Protein AF-0000000069201571 (afdb_homodimer)

Foldseek 3Di:
DPPPVPPPPQKDKDWDDLCLVVQCPQVQLCVVDNRPPQDSVNVVVCCVPAQFTKMFMARPVSSHTFWIKTWHWDDDPPGIAIEIDSGGGDPVNPPPCVSLVNVVVVVVVVLVVVCVVCDVPRPSPPDHDYYYQDDPVCVVVVVVSVDDDDDHDDDDDD/DPPPVPPPPQKDKDWDDLCLVVQCPQVQLCVVDNRPPQDSVNVVVCCVPAQFTKMFMARPVSSHTFWIKTWHWDDDPPGIAIEIDSGGGDPVNPPVCVSLVNVVVVVVVVLVVVCVVCDVPRPSPPDHDYYYQDDPVCVVVVVVSVDDDDDHDDDDDD

Structure (mmCIF, N/CA/C/O backbone):
data_AF-0000000069201571-model_v1
#
loop_
_entity.id
_entity.type
_entity.pdbx_description
1 polymer 'Glucosamine 6-phosphate N-acetyltransferase'
#
loop_
_atom_site.group_PDB
_atom_site.id
_atom_site.type_symbol
_atom_site.label_atom_id
_atom_site.label_alt_id
_atom_site.label_comp_id
_atom_site.label_asym_id
_atom_site.label_entity_id
_atom_site.label_seq_id
_atom_site.pdbx_PDB_ins_code
_atom_site.Cartn_x
_atom_site.Cartn_y
_atom_site.Cartn_z
_atom_site.occupancy
_atom_site.B_iso_or_equiv
_atom_site.auth_seq_id
_atom_site.auth_comp_id
_atom_site.auth_asym_id
_atom_site.auth_atom_id
_atom_site.pdbx_PDB_model_num
ATOM 1 N N . MET A 1 1 ? 15.43 -41.094 -35.938 1 38.47 1 MET A N 1
ATOM 2 C CA . MET A 1 1 ? 14.633 -39.906 -35.625 1 38.47 1 MET A CA 1
ATOM 3 C C . MET A 1 1 ? 14.336 -39.812 -34.156 1 38.47 1 MET A C 1
ATOM 5 O O . MET A 1 1 ? 13.641 -40.656 -33.594 1 38.47 1 MET A O 1
ATOM 9 N N . GLU A 1 2 ? 15.312 -39.531 -33.219 1 37.88 2 GLU A N 1
ATOM 10 C CA . GLU A 1 2 ? 15.281 -39.5 -31.75 1 37.88 2 GLU A CA 1
ATOM 11 C C . GLU A 1 2 ? 14.141 -38.625 -31.234 1 37.88 2 GLU A C 1
ATOM 13 O O . GLU A 1 2 ? 13.977 -37.469 -31.672 1 37.88 2 GLU A O 1
ATOM 18 N N . ASN A 1 3 ? 12.922 -39.156 -31 1 38.28 3 ASN A N 1
ATOM 19 C CA . ASN A 1 3 ? 11.758 -38.5 -30.422 1 38.28 3 ASN A CA 1
ATOM 20 C C . ASN A 1 3 ? 12.141 -37.625 -29.25 1 38.28 3 ASN A C 1
ATOM 22 O O . ASN A 1 3 ? 12.469 -38.125 -28.172 1 38.28 3 ASN A O 1
ATOM 26 N N . GLN A 1 4 ? 13.109 -36.688 -29.344 1 37.22 4 GLN A N 1
ATOM 27 C CA . GLN A 1 4 ? 13.375 -35.719 -28.281 1 37.22 4 GLN A CA 1
ATOM 28 C C . GLN A 1 4 ? 12.078 -35.344 -27.562 1 37.22 4 GLN A C 1
ATOM 30 O O . GLN A 1 4 ? 11.211 -34.688 -28.156 1 37.22 4 GLN A O 1
ATOM 35 N N . THR A 1 5 ? 11.383 -36.125 -26.844 1 43.41 5 THR A N 1
ATOM 36 C CA . THR A 1 5 ? 10.242 -35.875 -25.969 1 43.41 5 THR A CA 1
ATOM 37 C C . THR A 1 5 ? 10.383 -34.5 -25.297 1 43.41 5 THR A C 1
ATOM 39 O O . THR A 1 5 ? 11.312 -34.281 -24.516 1 43.41 5 THR A O 1
ATOM 42 N N . GLN A 1 6 ? 10.273 -33.438 -25.984 1 44.5 6 GLN A N 1
ATOM 43 C CA . GLN A 1 6 ? 10.227 -32.094 -25.422 1 44.5 6 GLN A CA 1
ATOM 44 C C . GLN A 1 6 ? 9.57 -32.094 -24.047 1 44.5 6 GLN A C 1
ATOM 46 O O . GLN A 1 6 ? 8.43 -32.531 -23.906 1 44.5 6 GLN A O 1
ATOM 51 N N . VAL A 1 7 ? 10.211 -32.531 -23.031 1 50.16 7 VAL A N 1
ATOM 52 C CA . VAL A 1 7 ? 9.727 -32.531 -21.656 1 50.16 7 VAL A CA 1
ATOM 53 C C . VAL A 1 7 ? 8.914 -31.266 -21.391 1 50.16 7 VAL A C 1
ATOM 55 O O . VAL A 1 7 ? 9.445 -30.156 -21.453 1 50.16 7 VAL A O 1
ATOM 58 N N . GLN A 1 8 ? 7.73 -31.188 -21.953 1 56.78 8 GLN A N 1
ATOM 59 C CA . GLN A 1 8 ? 6.828 -30.062 -21.75 1 56.78 8 GLN A CA 1
ATOM 60 C C . GLN A 1 8 ? 6.773 -29.656 -20.281 1 56.78 8 GLN A C 1
ATOM 62 O O . GLN A 1 8 ? 6.594 -30.516 -19.406 1 56.78 8 GLN A O 1
ATOM 67 N N . GLN A 1 9 ? 7.312 -28.547 -19.891 1 76.31 9 GLN A N 1
ATOM 68 C CA . GLN A 1 9 ? 7.293 -28.078 -18.5 1 76.31 9 GLN A CA 1
ATOM 69 C C . GLN A 1 9 ? 5.871 -28.047 -17.953 1 76.31 9 GLN A C 1
ATOM 71 O O . GLN A 1 9 ? 4.984 -27.422 -18.531 1 76.31 9 GLN A O 1
ATOM 76 N N . GLN A 1 10 ? 5.559 -29.047 -17.188 1 92.25 10 GLN A N 1
ATOM 77 C CA . GLN A 1 10 ? 4.25 -29.188 -16.562 1 92.25 10 GLN A CA 1
ATOM 78 C C . GLN A 1 10 ? 3.807 -27.875 -15.914 1 92.25 10 GLN A C 1
ATOM 80 O O . GLN A 1 10 ? 2.633 -27.516 -15.984 1 92.25 10 GLN A O 1
ATOM 85 N N . PHE A 1 11 ? 4.738 -27.188 -15.398 1 97 11 PHE A N 1
ATOM 86 C CA . PHE A 1 11 ? 4.418 -25.953 -14.703 1 97 11 PHE A CA 1
ATOM 87 C C . PHE A 1 11 ? 5.152 -24.766 -15.336 1 97 11 PHE A C 1
ATOM 89 O O . PHE A 1 11 ? 6.332 -24.875 -15.672 1 97 11 PHE A O 1
ATOM 96 N N . ILE A 1 12 ? 4.426 -23.688 -15.617 1 97 12 ILE A N 1
ATOM 97 C CA . ILE A 1 12 ? 5.031 -22.484 -16.172 1 97 12 ILE A CA 1
ATOM 98 C C . ILE A 1 12 ? 4.773 -21.297 -15.25 1 97 12 ILE A C 1
ATOM 100 O O . ILE A 1 12 ? 3.648 -21.094 -14.789 1 97 12 ILE A O 1
ATOM 104 N N . CYS A 1 13 ? 5.824 -20.531 -14.945 1 97.56 13 CYS A N 1
ATOM 105 C CA . CYS A 1 13 ? 5.746 -19.297 -14.188 1 97.56 13 CYS A CA 1
ATOM 106 C C . CYS A 1 13 ? 5.656 -18.094 -15.117 1 97.56 13 CYS A C 1
ATOM 108 O O . CYS A 1 13 ? 6.527 -17.891 -15.961 1 97.56 13 CYS A O 1
ATOM 110 N N . ARG A 1 14 ? 4.637 -17.328 -14.977 1 97.62 14 ARG A N 1
ATOM 111 C CA . ARG A 1 14 ? 4.418 -16.188 -15.875 1 97.62 14 ARG A CA 1
ATOM 112 C C . ARG A 1 14 ? 3.521 -15.141 -15.227 1 97.62 14 ARG A C 1
ATOM 114 O O . ARG A 1 14 ? 3.064 -15.32 -14.102 1 97.62 14 ARG A O 1
ATOM 121 N N . LYS A 1 15 ? 3.34 -14.023 -15.984 1 97.75 15 LYS A N 1
ATOM 122 C CA . LYS A 1 15 ? 2.395 -13.008 -15.531 1 97.75 15 LYS A CA 1
ATOM 123 C C . LYS A 1 15 ? 0.954 -13.453 -15.766 1 97.75 15 LYS A C 1
ATOM 125 O O . LYS A 1 15 ? 0.684 -14.25 -16.672 1 97.75 15 LYS A O 1
ATOM 130 N N . LEU A 1 16 ? 0.067 -12.961 -14.961 1 97.88 16 LEU A N 1
ATOM 131 C CA . LEU A 1 16 ? -1.362 -13.234 -15.062 1 97.88 16 LEU A CA 1
ATOM 132 C C . LEU A 1 16 ? -1.903 -12.781 -16.422 1 97.88 16 LEU A C 1
ATOM 134 O O . LEU A 1 16 ? -1.523 -11.719 -16.922 1 97.88 16 LEU A O 1
ATOM 138 N N . GLU A 1 17 ? -2.758 -13.57 -17.016 1 97.62 17 GLU A N 1
ATOM 139 C CA . GLU A 1 17 ? -3.512 -13.219 -18.219 1 97.62 17 GLU A CA 1
ATOM 140 C C . GLU A 1 17 ? -5.016 -13.266 -17.953 1 97.62 17 GLU A C 1
ATOM 142 O O . GLU A 1 17 ? -5.473 -13.945 -17.031 1 97.62 17 GLU A O 1
ATOM 147 N N . LEU A 1 18 ? -5.746 -12.586 -18.797 1 97.06 18 LEU A N 1
ATOM 148 C CA . LEU A 1 18 ? -7.191 -12.516 -18.609 1 97.06 18 LEU A CA 1
ATOM 149 C C . LEU A 1 18 ? -7.812 -13.906 -18.656 1 97.06 18 LEU A C 1
ATOM 151 O O . LEU A 1 18 ? -8.758 -14.203 -17.938 1 97.06 18 LEU A O 1
ATOM 155 N N . GLU A 1 19 ? -7.273 -14.719 -19.453 1 97.31 19 GLU A N 1
ATOM 156 C CA . GLU A 1 19 ? -7.809 -16.062 -19.641 1 97.31 19 GLU A CA 1
ATOM 157 C C . GLU A 1 19 ? -7.668 -16.891 -18.375 1 97.31 19 GLU A C 1
ATOM 159 O O . GLU A 1 19 ? -8.305 -17.938 -18.234 1 97.31 19 GLU A O 1
ATOM 164 N N . ASP A 1 20 ? -6.859 -16.438 -17.453 1 97.69 20 ASP A N 1
ATOM 165 C CA . ASP A 1 20 ? -6.645 -17.203 -16.234 1 97.69 20 ASP A CA 1
ATOM 166 C C . ASP A 1 20 ? -7.891 -17.172 -15.344 1 97.69 20 ASP A C 1
ATOM 168 O O . ASP A 1 20 ? -8.016 -17.969 -14.414 1 97.69 20 ASP A O 1
ATOM 172 N N . TYR A 1 21 ? -8.773 -16.266 -15.672 1 96.19 21 TYR A N 1
ATOM 173 C CA . TYR A 1 21 ? -10.078 -16.25 -15.023 1 96.19 21 TYR A CA 1
ATOM 174 C C . TYR A 1 21 ? -10.766 -17.594 -15.148 1 96.19 21 TYR A C 1
ATOM 176 O O . TYR A 1 21 ? -11.422 -18.062 -14.203 1 96.19 21 TYR A O 1
ATOM 184 N N . GLN A 1 22 ? -10.539 -18.203 -16.266 1 97 22 GLN A N 1
ATOM 185 C CA . GLN A 1 22 ? -11.18 -19.484 -16.547 1 97 22 GLN A CA 1
ATOM 186 C C . GLN A 1 22 ? -10.289 -20.656 -16.109 1 97 22 GLN A C 1
ATOM 188 O O . GLN A 1 22 ? -10.695 -21.812 -16.188 1 97 22 GLN A O 1
ATOM 193 N N . LYS A 1 23 ? -9.102 -20.359 -15.672 1 97.88 23 LYS A N 1
ATOM 194 C CA . LYS A 1 23 ? -8.172 -21.406 -15.258 1 97.88 23 LYS A CA 1
ATOM 195 C C . LYS A 1 23 ? -8.078 -21.484 -13.734 1 97.88 23 LYS A C 1
ATOM 197 O O . LYS A 1 23 ? -7.02 -21.812 -13.188 1 97.88 23 LYS A O 1
ATOM 202 N N . GLY A 1 24 ? -9.102 -21 -13.039 1 96.06 24 GLY A N 1
ATOM 203 C CA . GLY A 1 24 ? -9.195 -21.203 -11.602 1 96.06 24 GLY A CA 1
ATOM 204 C C . GLY A 1 24 ? -8.391 -20.188 -10.812 1 96.06 24 GLY A C 1
ATOM 205 O O . GLY A 1 24 ? -8.023 -20.438 -9.656 1 96.06 24 GLY A O 1
ATOM 206 N N . PHE A 1 25 ? -8.148 -19.062 -11.445 1 96.31 25 PHE A N 1
ATOM 207 C CA . PHE A 1 25 ? -7.387 -18.031 -10.742 1 96.31 25 PHE A CA 1
ATOM 208 C C . PHE A 1 25 ? -8.094 -17.625 -9.453 1 96.31 25 PHE A C 1
ATOM 210 O O . PHE A 1 25 ? -7.48 -17.594 -8.383 1 96.31 25 PHE A O 1
ATOM 217 N N . LEU A 1 26 ? -9.344 -17.344 -9.516 1 94.06 26 LEU A N 1
ATOM 218 C CA . LEU A 1 26 ? -10.109 -16.922 -8.352 1 94.06 26 LEU A CA 1
ATOM 219 C C . LEU A 1 26 ? -10.234 -18.062 -7.344 1 94.06 26 LEU A C 1
ATOM 221 O O . LEU A 1 26 ? -10.258 -17.828 -6.133 1 94.06 26 LEU A O 1
ATOM 225 N N . LEU A 1 27 ? -10.305 -19.219 -7.836 1 94.31 27 LEU A N 1
ATOM 226 C CA . LEU A 1 27 ? -10.312 -20.375 -6.945 1 94.31 27 LEU A CA 1
ATOM 227 C C . LEU A 1 27 ? -9.008 -20.469 -6.156 1 94.31 27 LEU A C 1
ATOM 229 O O . LEU A 1 27 ? -9.031 -20.672 -4.941 1 94.31 27 LEU A O 1
ATOM 233 N N . CYS A 1 28 ? -7.91 -20.328 -6.801 1 96.31 28 CYS A N 1
ATOM 234 C CA . CYS A 1 28 ? -6.621 -20.344 -6.117 1 96.31 28 CYS A CA 1
ATOM 235 C C . CYS A 1 28 ? -6.574 -19.266 -5.035 1 96.31 28 CYS A C 1
ATOM 237 O O . CYS A 1 28 ? -6.188 -19.547 -3.896 1 96.31 28 CYS A O 1
ATOM 239 N N . LEU A 1 29 ? -7.016 -18.062 -5.371 1 94.06 29 LEU A N 1
ATOM 240 C CA . LEU A 1 29 ? -7.012 -16.938 -4.438 1 94.06 29 LEU A CA 1
ATOM 241 C C . LEU A 1 29 ? -7.898 -17.234 -3.23 1 94.06 29 LEU A C 1
ATOM 243 O O . LEU A 1 29 ? -7.609 -16.781 -2.119 1 94.06 29 LEU A O 1
ATOM 247 N N . SER A 1 30 ? -8.922 -18 -3.426 1 92.94 30 SER A N 1
ATOM 248 C CA . SER A 1 30 ? -9.906 -18.266 -2.377 1 92.94 30 SER A CA 1
ATOM 249 C C . SER A 1 30 ? -9.281 -19.062 -1.232 1 92.94 30 SER A C 1
ATOM 251 O O . SER A 1 30 ? -9.836 -19.094 -0.129 1 92.94 30 SER A O 1
ATOM 253 N N . TYR A 1 31 ? -8.156 -19.672 -1.48 1 92.62 31 TYR A N 1
ATOM 254 C CA . TYR A 1 31 ? -7.488 -20.422 -0.422 1 92.62 31 TYR A CA 1
ATOM 255 C C . TYR A 1 31 ? -6.691 -19.5 0.49 1 92.62 31 TYR A C 1
ATOM 257 O O . TYR A 1 31 ? -6.188 -19.922 1.53 1 92.62 31 TYR A O 1
ATOM 265 N N . LEU A 1 32 ? -6.516 -18.234 0.093 1 87.56 32 LEU A N 1
ATOM 266 C CA . LEU A 1 32 ? -5.883 -17.219 0.932 1 87.56 32 LEU A CA 1
ATOM 267 C C . LEU A 1 32 ? -6.914 -16.531 1.82 1 87.56 32 LEU A C 1
ATOM 269 O O . LEU A 1 32 ? -6.695 -16.375 3.023 1 87.56 32 LEU A O 1
ATOM 273 N N . THR A 1 33 ? -7.91 -15.945 1.224 1 80.81 33 THR A N 1
ATOM 274 C CA . THR A 1 33 ? -8.977 -15.203 1.885 1 80.81 33 THR A CA 1
ATOM 275 C C . THR A 1 33 ? -10.297 -15.367 1.13 1 80.81 33 THR A C 1
ATOM 277 O O . THR A 1 33 ? -10.305 -15.82 -0.017 1 80.81 33 THR A O 1
ATOM 280 N N . LYS A 1 34 ? -11.344 -15.062 1.843 1 78.12 34 LYS A N 1
ATOM 281 C CA . LYS A 1 34 ? -12.633 -15.125 1.17 1 78.12 34 LYS A CA 1
ATOM 282 C C . LYS A 1 34 ? -12.656 -14.242 -0.074 1 78.12 34 LYS A C 1
ATOM 284 O O . LYS A 1 34 ? -12.406 -13.039 0.009 1 78.12 34 LYS A O 1
ATOM 289 N N . THR A 1 35 ? -12.75 -14.945 -1.146 1 72.81 35 THR A N 1
ATOM 290 C CA . THR A 1 35 ? -12.789 -14.219 -2.41 1 72.81 35 THR A CA 1
ATOM 291 C C . THR A 1 35 ? -14.227 -13.922 -2.82 1 72.81 35 THR A C 1
ATOM 293 O O . THR A 1 35 ? -15.062 -14.828 -2.869 1 72.81 35 THR A O 1
ATOM 296 N N . PRO A 1 36 ? -14.555 -12.664 -2.902 1 68 36 PRO A N 1
ATOM 297 C CA . PRO A 1 36 ? -15.914 -12.352 -3.352 1 68 36 PRO A CA 1
ATOM 298 C C . PRO A 1 36 ? -16.203 -12.883 -4.75 1 68 36 PRO A C 1
ATOM 300 O O . PRO A 1 36 ? -15.289 -13.242 -5.488 1 68 36 PRO A O 1
ATOM 303 N N . ASP A 1 37 ? -17.438 -13.125 -4.988 1 79.94 37 ASP A N 1
ATOM 304 C CA . ASP A 1 37 ? -17.844 -13.359 -6.375 1 79.94 37 ASP A CA 1
ATOM 305 C C . ASP A 1 37 ? -17.438 -12.188 -7.266 1 79.94 37 ASP A C 1
ATOM 307 O O . ASP A 1 37 ? -17.906 -11.062 -7.07 1 79.94 37 ASP A O 1
ATOM 311 N N . LEU A 1 38 ? -16.406 -12.398 -8.008 1 86.5 38 LEU A N 1
ATOM 312 C CA . LEU A 1 38 ? -15.875 -11.359 -8.891 1 86.5 38 LEU A CA 1
ATOM 313 C C . LEU A 1 38 ? -16.266 -11.625 -10.336 1 86.5 38 LEU A C 1
ATOM 315 O O . LEU A 1 38 ? -15.633 -12.453 -11.008 1 86.5 38 LEU A O 1
ATOM 319 N N . PRO A 1 39 ? -17.344 -10.922 -10.797 1 91.94 39 PRO A N 1
ATOM 320 C CA . PRO A 1 39 ? -17.688 -11.094 -12.211 1 91.94 39 PRO A CA 1
ATOM 321 C C . PRO A 1 39 ? -16.516 -10.758 -13.141 1 91.94 39 PRO A C 1
ATOM 323 O O . PRO A 1 39 ? -15.633 -9.984 -12.773 1 91.94 39 PRO A O 1
ATOM 326 N N . PHE A 1 40 ? -16.578 -11.359 -14.328 1 94 40 PHE A N 1
ATOM 327 C CA . PHE A 1 40 ? -15.469 -11.242 -15.273 1 94 40 PHE A CA 1
ATOM 328 C C . PHE A 1 40 ? -15.18 -9.781 -15.594 1 94 40 PHE A C 1
ATOM 330 O O . PHE A 1 40 ? -14.023 -9.383 -15.703 1 94 40 PHE A O 1
ATOM 337 N N . GLU A 1 41 ? -16.172 -8.969 -15.742 1 94.31 41 GLU A N 1
ATOM 338 C CA . GLU A 1 41 ? -15.977 -7.566 -16.094 1 94.31 41 GLU A CA 1
ATOM 339 C C . GLU A 1 41 ? -15.211 -6.824 -15.008 1 94.31 41 GLU A C 1
ATOM 341 O O . GLU A 1 41 ? -14.344 -5.996 -15.305 1 94.31 41 GLU A O 1
ATOM 346 N N . LYS A 1 42 ? -15.555 -7.148 -13.859 1 88.88 42 LYS A N 1
ATOM 347 C CA . LYS A 1 42 ? -14.844 -6.535 -12.742 1 88.88 42 LYS A CA 1
ATOM 348 C C . LYS A 1 42 ? -13.414 -7.047 -12.656 1 88.88 42 LYS A C 1
ATOM 350 O O . LYS A 1 42 ? -12.484 -6.285 -12.367 1 88.88 42 LYS A O 1
ATOM 355 N N . PHE A 1 43 ? -13.289 -8.344 -12.914 1 91.31 43 PHE A N 1
ATOM 356 C CA . PHE A 1 43 ? -11.953 -8.93 -12.977 1 91.31 43 PHE A CA 1
ATOM 357 C C . PHE A 1 43 ? -11.102 -8.227 -14.031 1 91.31 43 PHE A C 1
ATOM 359 O O . PHE A 1 43 ? -9.953 -7.871 -13.766 1 91.31 43 PHE A O 1
ATOM 366 N N . LYS A 1 44 ? -11.648 -8.055 -15.117 1 94.5 44 LYS A N 1
ATOM 367 C CA . LYS A 1 44 ? -10.969 -7.391 -16.234 1 94.5 44 LYS A CA 1
ATOM 368 C C . LYS A 1 44 ? -10.562 -5.969 -15.859 1 94.5 44 LYS A C 1
ATOM 370 O O . LYS A 1 44 ? -9.461 -5.523 -16.188 1 94.5 44 LYS A O 1
ATOM 375 N N . GLU A 1 45 ? -11.414 -5.281 -15.227 1 91.62 45 GLU A N 1
ATOM 376 C CA . GLU A 1 45 ? -11.125 -3.926 -14.773 1 91.62 45 GLU A CA 1
ATOM 377 C C . GLU A 1 45 ? -9.938 -3.91 -13.812 1 91.62 45 GLU A C 1
ATOM 379 O O . GLU A 1 45 ? -9.031 -3.084 -13.953 1 91.62 45 GLU A O 1
ATOM 384 N N . ILE A 1 46 ? -10.055 -4.824 -12.914 1 89 46 ILE A N 1
ATOM 385 C CA . ILE A 1 46 ? -8.984 -4.914 -11.93 1 89 46 ILE A CA 1
ATOM 386 C C . ILE A 1 46 ? -7.672 -5.27 -12.633 1 89 46 ILE A C 1
ATOM 388 O O . ILE A 1 46 ? -6.637 -4.656 -12.375 1 89 46 ILE A O 1
ATOM 392 N N . TYR A 1 47 ? -7.738 -6.211 -13.492 1 91.88 47 TYR A N 1
ATOM 393 C CA . TYR A 1 47 ? -6.59 -6.648 -14.273 1 91.88 47 TYR A CA 1
ATOM 394 C C . TYR A 1 47 ? -5.961 -5.477 -15.016 1 91.88 47 TYR A C 1
ATOM 396 O O . TYR A 1 47 ? -4.742 -5.289 -14.977 1 91.88 47 TYR A O 1
ATOM 404 N N . ASN A 1 48 ? -6.754 -4.641 -15.594 1 93.38 48 ASN A N 1
ATOM 405 C CA . ASN A 1 48 ? -6.281 -3.555 -16.438 1 93.38 48 ASN A CA 1
ATOM 406 C C . ASN A 1 48 ? -5.723 -2.398 -15.617 1 93.38 48 ASN A C 1
ATOM 408 O O . ASN A 1 48 ? -4.906 -1.617 -16.109 1 93.38 48 ASN A O 1
ATOM 412 N N . ASN A 1 49 ? -6.145 -2.338 -14.406 1 88.12 49 ASN A N 1
ATOM 413 C CA . ASN A 1 49 ? -5.777 -1.172 -13.609 1 88.12 49 ASN A CA 1
ATOM 414 C C . ASN A 1 49 ? -4.898 -1.557 -12.422 1 88.12 49 ASN A C 1
ATOM 416 O O . ASN A 1 49 ? -4.699 -0.756 -11.508 1 88.12 49 ASN A O 1
ATOM 420 N N . TYR A 1 50 ? -4.414 -2.721 -12.398 1 89.94 50 TYR A N 1
ATOM 421 C CA . TYR A 1 50 ? -3.615 -3.172 -11.266 1 89.94 50 TYR A CA 1
ATOM 422 C C . TYR A 1 50 ? -2.328 -2.365 -11.148 1 89.94 50 TYR A C 1
ATOM 424 O O . TYR A 1 50 ? -1.601 -2.199 -12.133 1 89.94 50 TYR A O 1
ATOM 432 N N . PRO A 1 51 ? -2.035 -1.817 -9.93 1 88 51 PRO A N 1
ATOM 433 C CA . PRO A 1 51 ? -0.81 -1.038 -9.742 1 88 51 PRO A CA 1
ATOM 434 C C . PRO A 1 51 ? 0.435 -1.916 -9.617 1 88 51 PRO A C 1
ATOM 436 O O . PRO A 1 51 ? 1.019 -2.021 -8.539 1 88 51 PRO A O 1
ATOM 439 N N . GLY A 1 52 ? 0.879 -2.539 -10.688 1 92.06 52 GLY A N 1
ATOM 440 C CA . GLY A 1 52 ? 2.002 -3.463 -10.711 1 92.06 52 GLY A CA 1
ATOM 441 C C . GLY A 1 52 ? 1.766 -4.672 -11.594 1 92.06 52 GLY A C 1
ATOM 442 O O . GLY A 1 52 ? 1.357 -4.531 -12.75 1 92.06 52 GLY A O 1
ATOM 443 N N . CYS A 1 53 ? 2.086 -5.887 -10.961 1 94.06 53 CYS A N 1
ATOM 444 C CA . CYS A 1 53 ? 1.971 -7.098 -11.766 1 94.06 53 CYS A CA 1
ATOM 445 C C . CYS A 1 53 ? 1.558 -8.289 -10.906 1 94.06 53 CYS A C 1
ATOM 447 O O . CYS A 1 53 ? 2.045 -8.453 -9.789 1 94.06 53 CYS A O 1
ATOM 449 N N . VAL A 1 54 ? 0.708 -9.086 -11.516 1 96.44 54 VAL A N 1
ATOM 450 C CA . VAL A 1 54 ? 0.322 -10.344 -10.883 1 96.44 54 VAL A CA 1
ATOM 451 C C . VAL A 1 54 ? 1.001 -11.516 -11.594 1 96.44 54 VAL A C 1
ATOM 453 O O . VAL A 1 54 ? 1.029 -11.57 -12.828 1 96.44 54 VAL A O 1
ATOM 456 N N . TYR A 1 55 ? 1.585 -12.359 -10.812 1 97.94 55 TYR A N 1
ATOM 457 C CA . TYR A 1 55 ? 2.297 -13.523 -11.336 1 97.94 55 TYR A CA 1
ATOM 458 C C . TYR A 1 55 ? 1.592 -14.812 -10.938 1 97.94 55 TYR A C 1
ATOM 460 O O . TYR A 1 55 ? 1.022 -14.914 -9.852 1 97.94 55 TYR A O 1
ATOM 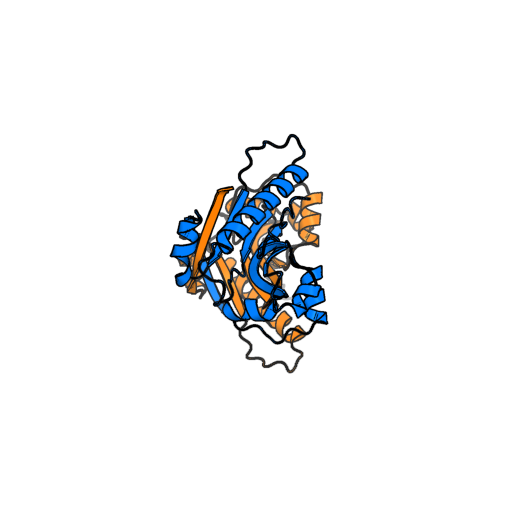468 N N . VAL A 1 56 ? 1.723 -15.797 -11.844 1 98.5 56 VAL A N 1
ATOM 469 C CA . VAL A 1 56 ? 1.062 -17.062 -11.57 1 98.5 56 VAL A CA 1
ATOM 470 C C . VAL A 1 56 ? 1.971 -18.219 -11.992 1 98.5 56 VAL A C 1
ATOM 472 O O . VAL A 1 56 ? 2.887 -18.031 -12.797 1 98.5 56 VAL A O 1
ATOM 475 N N . VAL A 1 57 ? 1.764 -19.359 -11.367 1 98.56 57 VAL A N 1
ATOM 476 C CA . VAL A 1 57 ? 2.225 -20.641 -11.875 1 98.56 57 VAL A CA 1
ATOM 477 C C . VAL A 1 57 ? 1.045 -21.422 -12.461 1 98.56 57 VAL A C 1
ATOM 479 O O . VAL A 1 57 ? 0.045 -21.641 -11.773 1 98.56 57 VAL A O 1
ATOM 482 N N . GLU A 1 58 ? 1.21 -21.781 -13.68 1 98.5 58 GLU A N 1
ATOM 483 C CA . GLU A 1 58 ? 0.157 -22.562 -14.336 1 98.5 58 GLU A CA 1
ATOM 484 C C . GLU A 1 58 ? 0.551 -24.031 -14.469 1 98.5 58 GLU A C 1
ATOM 486 O O . GLU A 1 58 ? 1.67 -24.344 -14.883 1 98.5 58 GLU A O 1
ATOM 491 N N . ASP A 1 59 ? -0.315 -24.875 -14.031 1 98.19 59 ASP A N 1
ATOM 492 C CA . ASP A 1 59 ? -0.261 -26.25 -14.5 1 98.19 59 ASP A CA 1
ATOM 493 C C . ASP A 1 59 ? -0.822 -26.375 -15.914 1 98.19 59 ASP A C 1
ATOM 495 O O . ASP A 1 59 ? -2.039 -26.391 -16.109 1 98.19 59 ASP A O 1
ATOM 499 N N . VAL A 1 60 ? 0.021 -26.5 -16.859 1 96.81 60 VAL A N 1
ATOM 500 C CA . VAL A 1 60 ? -0.338 -26.422 -18.281 1 96.81 60 VAL A CA 1
ATOM 501 C C . VAL A 1 60 ? -1.249 -27.594 -18.656 1 96.81 60 VAL A C 1
ATOM 503 O O . VAL A 1 60 ? -2.211 -27.422 -19.406 1 96.81 60 VAL A O 1
ATOM 506 N N . GLN A 1 61 ? -0.976 -28.672 -18.172 1 95.62 61 GLN A N 1
ATOM 507 C CA . GLN A 1 61 ? -1.759 -29.859 -18.5 1 95.62 61 GLN A CA 1
ATOM 508 C C . GLN A 1 61 ? -3.168 -29.766 -17.922 1 95.62 61 GLN A C 1
ATOM 510 O O . GLN A 1 61 ? -4.148 -30.031 -18.625 1 95.62 61 GLN A O 1
ATOM 515 N N . ALA A 1 62 ? -3.293 -29.359 -16.75 1 96.62 62 ALA A N 1
ATOM 516 C CA . ALA A 1 62 ? -4.586 -29.266 -16.078 1 96.62 62 ALA A CA 1
ATOM 517 C C . ALA A 1 62 ? -5.305 -27.969 -16.438 1 96.62 62 ALA A C 1
ATOM 519 O O . ALA A 1 62 ? -6.496 -27.828 -16.172 1 96.62 62 ALA A O 1
ATOM 520 N N . LYS A 1 63 ? -4.602 -27.094 -17.078 1 97 63 LYS A N 1
ATOM 521 C CA . LYS A 1 63 ? -5.121 -25.75 -17.391 1 97 63 LYS A CA 1
ATOM 522 C C . LYS A 1 63 ? -5.668 -25.078 -16.125 1 97 63 LYS A C 1
ATOM 524 O O . LYS A 1 63 ? -6.793 -24.578 -16.125 1 97 63 LYS A O 1
ATOM 529 N N . LEU A 1 64 ? -4.828 -25.094 -15.094 1 97.75 64 LEU A N 1
ATOM 530 C CA . LEU A 1 64 ? -5.195 -24.547 -13.789 1 97.75 64 LEU A CA 1
ATOM 531 C C . LEU A 1 64 ? -4.078 -23.672 -13.227 1 97.75 64 LEU A C 1
ATOM 533 O O . LEU A 1 64 ? -2.895 -24 -13.391 1 97.75 64 LEU A O 1
ATOM 537 N N . ILE A 1 65 ? -4.488 -22.656 -12.531 1 98.44 65 ILE A N 1
ATOM 538 C CA . ILE A 1 65 ? -3.52 -21.828 -11.805 1 98.44 65 ILE A CA 1
ATOM 539 C C . ILE A 1 65 ? -3.178 -22.5 -10.477 1 98.44 65 ILE A C 1
ATOM 541 O O . ILE A 1 65 ? -4.059 -22.703 -9.633 1 98.44 65 ILE A O 1
ATOM 545 N N . ALA A 1 66 ? -1.938 -22.766 -10.305 1 98.38 66 ALA A N 1
ATOM 546 C CA . ALA A 1 66 ? -1.474 -23.516 -9.148 1 98.38 66 ALA A CA 1
ATOM 547 C C . ALA A 1 66 ? -1.038 -22.594 -8.023 1 98.38 66 ALA A C 1
ATOM 549 O O . ALA A 1 66 ? -1.11 -22.953 -6.844 1 98.38 66 ALA A O 1
ATOM 550 N N . SER A 1 67 ? -0.547 -21.438 -8.297 1 98.31 67 SER A N 1
ATOM 551 C CA . SER A 1 67 ? -0.015 -20.5 -7.332 1 98.31 67 SER A CA 1
ATOM 552 C C . SER A 1 67 ? -0.022 -19.078 -7.887 1 98.31 67 SER A C 1
ATOM 554 O O . SER A 1 67 ? 0.013 -18.875 -9.102 1 98.31 67 SER A O 1
ATOM 556 N N . THR A 1 68 ? -0.133 -18.125 -6.992 1 97.19 68 THR A N 1
ATOM 557 C CA . THR A 1 68 ? -0.101 -16.75 -7.441 1 97.19 68 THR A CA 1
ATOM 558 C C . THR A 1 68 ? 0.551 -15.852 -6.395 1 97.19 68 THR A C 1
ATOM 560 O O . THR A 1 68 ? 0.561 -16.188 -5.207 1 97.19 68 THR A O 1
ATOM 563 N N . ILE A 1 69 ? 1.134 -14.797 -6.836 1 95.69 69 ILE A N 1
ATOM 564 C CA . ILE A 1 69 ? 1.713 -13.711 -6.055 1 95.69 69 ILE A CA 1
ATOM 565 C C . ILE A 1 69 ? 1.55 -12.391 -6.805 1 95.69 69 ILE A C 1
ATOM 567 O O . ILE A 1 69 ? 1.546 -12.367 -8.039 1 95.69 69 ILE A O 1
ATOM 571 N N . SER A 1 70 ? 1.373 -11.344 -6.082 1 94.81 70 SER A N 1
ATOM 572 C CA . SER A 1 70 ? 1.234 -10.039 -6.727 1 94.81 70 SER A CA 1
ATOM 573 C C . SER A 1 70 ? 2.322 -9.078 -6.266 1 94.81 70 SER A C 1
ATOM 575 O O . SER A 1 70 ? 2.674 -9.047 -5.082 1 94.81 70 SER A O 1
ATOM 577 N N . LEU A 1 71 ? 2.877 -8.359 -7.188 1 94.31 71 LEU A N 1
ATOM 578 C CA . LEU A 1 71 ? 3.754 -7.215 -6.941 1 94.31 71 LEU A CA 1
ATOM 579 C C . LEU A 1 71 ? 2.992 -5.902 -7.09 1 94.31 71 LEU A C 1
ATOM 581 O O . LEU A 1 71 ? 2.41 -5.637 -8.148 1 94.31 71 LEU A O 1
ATOM 585 N N . VAL A 1 72 ? 2.98 -5.137 -6.062 1 91.5 72 VAL A N 1
ATOM 586 C CA . VAL A 1 72 ? 2.377 -3.811 -6.117 1 91.5 72 VAL A CA 1
ATOM 587 C C . VAL A 1 72 ? 3.469 -2.748 -6.191 1 91.5 72 VAL A C 1
ATOM 589 O O . VAL A 1 72 ? 4.449 -2.805 -5.445 1 91.5 72 VAL A O 1
ATOM 592 N N . ILE A 1 73 ? 3.332 -1.866 -7.082 1 88.88 73 ILE A N 1
ATOM 593 C CA . ILE A 1 73 ? 4.246 -0.74 -7.242 1 88.88 73 ILE A CA 1
ATOM 594 C C . ILE A 1 73 ? 3.504 0.568 -6.977 1 88.88 73 ILE A C 1
ATOM 596 O O . ILE A 1 73 ? 2.553 0.904 -7.688 1 88.88 73 ILE A O 1
ATOM 600 N N . GLU A 1 74 ? 3.947 1.235 -5.988 1 81.44 74 GLU A N 1
ATOM 601 C CA . GLU A 1 74 ? 3.27 2.469 -5.598 1 81.44 74 GLU A CA 1
ATOM 602 C C . GLU A 1 74 ? 4.262 3.623 -5.461 1 81.44 74 GLU A C 1
ATOM 604 O O . GLU A 1 74 ? 5.277 3.496 -4.777 1 81.44 74 GLU A O 1
ATOM 609 N N . GLN A 1 75 ? 3.963 4.656 -6.102 1 77.19 75 GLN A N 1
ATOM 610 C CA . GLN A 1 75 ? 4.75 5.875 -5.953 1 77.19 75 GLN A CA 1
ATOM 611 C C . GLN A 1 75 ? 4.156 6.789 -4.883 1 77.19 75 GLN A C 1
ATOM 613 O O . GLN A 1 75 ? 2.971 7.125 -4.941 1 77.19 75 GLN A O 1
ATOM 618 N N . ASN A 1 76 ? 4.875 7.066 -3.887 1 75.56 76 ASN A N 1
ATOM 619 C CA . ASN A 1 76 ? 4.461 8.094 -2.936 1 75.56 76 ASN A CA 1
ATOM 620 C C . ASN A 1 76 ? 5.324 9.344 -3.049 1 75.56 76 ASN A C 1
ATOM 622 O O . ASN A 1 76 ? 6.082 9.5 -4.012 1 75.56 76 ASN A O 1
ATOM 626 N N . ILE A 1 77 ? 5.141 10.297 -2.189 1 74.25 77 ILE A N 1
ATOM 627 C CA . ILE A 1 77 ? 5.828 11.578 -2.262 1 74.25 77 ILE A CA 1
ATOM 628 C C . ILE A 1 77 ? 7.336 11.367 -2.141 1 74.25 77 ILE A C 1
ATOM 630 O O . ILE A 1 77 ? 8.125 12.102 -2.742 1 74.25 77 ILE A O 1
ATOM 634 N N . PHE A 1 78 ? 7.754 10.289 -1.493 1 75.81 78 PHE A N 1
ATOM 635 C CA . PHE A 1 78 ? 9.164 10.141 -1.158 1 75.81 78 PHE A CA 1
ATOM 636 C C . PHE A 1 78 ? 9.836 9.117 -2.07 1 75.81 78 PHE A C 1
ATOM 638 O O . PHE A 1 78 ? 11.016 9.258 -2.408 1 75.81 78 PHE A O 1
ATOM 645 N N . GLU A 1 79 ? 9.039 8.094 -2.357 1 74.69 79 GLU A N 1
ATOM 646 C CA . GLU A 1 79 ? 9.688 6.969 -3.023 1 74.69 79 GLU A CA 1
ATOM 647 C C . GLU A 1 79 ? 8.664 6.07 -3.713 1 74.69 79 GLU A C 1
ATOM 649 O O . GLU A 1 79 ? 7.457 6.223 -3.504 1 74.69 79 GLU A O 1
ATOM 654 N N . THR A 1 80 ? 9.289 5.281 -4.613 1 81.25 80 THR A N 1
ATOM 655 C CA . THR A 1 80 ? 8.5 4.176 -5.145 1 81.25 80 THR A CA 1
ATOM 656 C C . THR A 1 80 ? 8.594 2.957 -4.23 1 81.25 80 THR A C 1
ATOM 658 O O . THR A 1 80 ? 9.688 2.518 -3.883 1 81.25 80 THR A O 1
ATOM 661 N N . LYS A 1 81 ? 7.469 2.504 -3.848 1 84 81 LYS A N 1
ATOM 662 C CA . LYS A 1 81 ? 7.414 1.314 -3.002 1 84 81 LYS A CA 1
ATOM 663 C C . LYS A 1 81 ? 7.059 0.076 -3.816 1 84 81 LYS A C 1
ATOM 665 O O . LYS A 1 81 ? 6.223 0.142 -4.723 1 84 81 LYS A O 1
ATOM 670 N N . TYR A 1 82 ? 7.781 -0.996 -3.455 1 90.56 82 TYR A N 1
ATOM 671 C CA . TYR A 1 82 ? 7.508 -2.309 -4.027 1 90.56 82 TYR A CA 1
ATOM 672 C C . TYR A 1 82 ? 7.09 -3.299 -2.947 1 90.56 82 TYR A C 1
ATOM 674 O O . TYR A 1 82 ? 7.863 -3.594 -2.035 1 90.56 82 TYR A O 1
ATOM 682 N N . TYR A 1 83 ? 5.926 -3.789 -3.035 1 90.69 83 TYR A N 1
ATOM 683 C CA . TYR A 1 83 ? 5.566 -4.75 -1.999 1 90.69 83 TYR A CA 1
ATOM 684 C C . TYR A 1 83 ? 4.77 -5.91 -2.584 1 90.69 83 TYR A C 1
ATOM 686 O O . TYR A 1 83 ? 4.18 -5.789 -3.66 1 90.69 83 TYR A O 1
ATOM 694 N N . ILE A 1 84 ? 4.816 -7 -1.858 1 92.06 84 ILE A N 1
ATOM 695 C CA . ILE A 1 84 ? 4.242 -8.273 -2.281 1 92.06 84 ILE A CA 1
ATOM 696 C C . ILE A 1 84 ? 2.928 -8.516 -1.542 1 92.06 84 ILE A C 1
ATOM 698 O O . ILE A 1 84 ? 2.834 -8.281 -0.335 1 92.06 84 ILE A O 1
ATOM 702 N N . GLU A 1 85 ? 1.925 -9.008 -2.297 1 89.5 85 GLU A N 1
ATOM 703 C CA . GLU A 1 85 ? 0.664 -9.398 -1.676 1 89.5 85 GLU A CA 1
ATOM 704 C C . GLU A 1 85 ? 0.058 -10.609 -2.379 1 89.5 85 GLU A C 1
ATOM 706 O O . GLU A 1 85 ? 0.577 -11.07 -3.4 1 89.5 85 GLU A O 1
ATOM 711 N N . ASN A 1 86 ? -0.959 -11.203 -1.781 1 90.19 86 ASN A N 1
ATOM 712 C CA . ASN A 1 86 ? -1.755 -12.273 -2.367 1 90.19 86 ASN A CA 1
ATOM 713 C C . ASN A 1 86 ? -0.893 -13.484 -2.711 1 90.19 86 ASN A C 1
ATOM 715 O O . ASN A 1 86 ? -0.962 -14.008 -3.826 1 90.19 86 ASN A O 1
ATOM 719 N N . VAL A 1 87 ? -0.109 -13.828 -1.692 1 92.5 87 VAL A N 1
ATOM 720 C CA . VAL A 1 87 ? 0.738 -15 -1.84 1 92.5 87 VAL A CA 1
ATOM 721 C C . VAL A 1 87 ? -0.045 -16.25 -1.447 1 92.5 87 VAL A C 1
ATOM 723 O O . VAL A 1 87 ? -0.395 -16.438 -0.279 1 92.5 87 VAL A O 1
ATOM 726 N N . VAL A 1 88 ? -0.314 -17.078 -2.449 1 93.56 88 VAL A N 1
ATOM 727 C CA . VAL A 1 88 ? -1.083 -18.266 -2.129 1 93.56 88 VAL A CA 1
ATOM 728 C C . VAL A 1 88 ? -0.776 -19.375 -3.146 1 93.56 88 VAL A C 1
ATOM 730 O O . VAL A 1 88 ? -0.546 -19.078 -4.324 1 93.56 88 VAL A O 1
ATOM 733 N N . THR A 1 89 ? -0.675 -20.562 -2.66 1 96.44 89 THR A N 1
ATOM 734 C CA . THR A 1 89 ? -0.583 -21.766 -3.477 1 96.44 89 THR A CA 1
ATOM 735 C C . THR A 1 89 ? -1.771 -22.688 -3.217 1 96.44 89 THR A C 1
ATOM 737 O O . THR A 1 89 ? -2.141 -22.922 -2.064 1 96.44 89 THR A O 1
ATOM 740 N N . HIS A 1 90 ? -2.367 -23.094 -4.348 1 97.44 90 HIS A N 1
ATOM 741 C CA . HIS A 1 90 ? -3.42 -24.109 -4.238 1 97.44 90 HIS A CA 1
ATOM 742 C C . HIS A 1 90 ? -2.967 -25.281 -3.385 1 97.44 90 HIS A C 1
ATOM 744 O O . HIS A 1 90 ? -1.839 -25.766 -3.525 1 97.44 90 HIS A O 1
ATOM 750 N N . PRO A 1 91 ? -3.879 -25.781 -2.551 1 97.19 91 PRO A N 1
ATOM 751 C CA . PRO A 1 91 ? -3.488 -26.844 -1.616 1 97.19 91 PRO A CA 1
ATOM 752 C C . PRO A 1 91 ? -2.895 -28.062 -2.32 1 97.19 91 PRO A C 1
ATOM 754 O O . PRO A 1 91 ? -1.922 -28.641 -1.834 1 97.19 91 PRO A O 1
ATOM 757 N N . ASP A 1 92 ? -3.389 -28.406 -3.441 1 97.06 92 ASP A N 1
ATOM 758 C CA . ASP A 1 92 ? -2.955 -29.594 -4.168 1 97.06 92 ASP A CA 1
ATOM 759 C C . ASP A 1 92 ? -1.559 -29.406 -4.754 1 97.06 92 ASP A C 1
ATOM 761 O O . ASP A 1 92 ? -0.943 -30.359 -5.23 1 97.06 92 ASP A O 1
ATOM 765 N N . TYR A 1 93 ? -1.055 -28.219 -4.73 1 97.06 93 TYR A N 1
ATOM 766 C CA . TYR A 1 93 ? 0.213 -27.938 -5.395 1 97.06 93 TYR A CA 1
ATOM 767 C C . TYR A 1 93 ? 1.248 -27.422 -4.395 1 97.06 93 TYR A C 1
ATOM 769 O O . TYR A 1 93 ? 2.303 -26.922 -4.789 1 97.06 93 TYR A O 1
ATOM 777 N N . ARG A 1 94 ? 0.946 -27.453 -3.119 1 95.06 94 ARG A N 1
ATOM 778 C CA . ARG A 1 94 ? 1.854 -26.938 -2.098 1 95.06 94 ARG A CA 1
ATOM 779 C C . ARG A 1 94 ? 3.084 -27.828 -1.962 1 95.06 94 ARG A C 1
ATOM 781 O O . ARG A 1 94 ? 3.068 -29 -2.379 1 95.06 94 ARG A O 1
ATOM 788 N N . GLY A 1 95 ? 4.188 -27.203 -1.488 1 92.81 95 GLY A N 1
ATOM 789 C CA . GLY A 1 95 ? 5.414 -27.938 -1.247 1 92.81 95 GLY A CA 1
ATOM 790 C C . GLY A 1 95 ? 6.254 -28.125 -2.496 1 92.81 95 GLY A C 1
ATOM 791 O O . GLY A 1 95 ? 7.172 -28.953 -2.518 1 92.81 95 GLY A O 1
ATOM 792 N N . LYS A 1 96 ? 6.004 -27.438 -3.555 1 94.5 96 LYS A N 1
ATOM 793 C CA . LYS A 1 96 ? 6.715 -27.609 -4.816 1 94.5 96 LYS A CA 1
ATOM 794 C C . LYS A 1 96 ? 7.676 -26.453 -5.078 1 94.5 96 LYS A C 1
ATOM 796 O O . LYS A 1 96 ? 8.344 -26.422 -6.117 1 94.5 96 LYS A O 1
ATOM 801 N N . GLY A 1 97 ? 7.66 -25.484 -4.18 1 93.75 97 GLY A N 1
ATOM 802 C CA . GLY A 1 97 ? 8.602 -24.375 -4.305 1 93.75 97 GLY A CA 1
ATOM 803 C C . GLY A 1 97 ? 8.102 -23.266 -5.199 1 93.75 97 GLY A C 1
ATOM 804 O O . GLY A 1 97 ? 8.883 -22.438 -5.668 1 93.75 97 GLY A O 1
ATOM 805 N N . PHE A 1 98 ? 6.828 -23.203 -5.461 1 96.31 98 PHE A N 1
ATOM 806 C CA . PHE A 1 98 ? 6.27 -22.25 -6.41 1 96.31 98 PHE A CA 1
ATOM 807 C C . PHE A 1 98 ? 6.438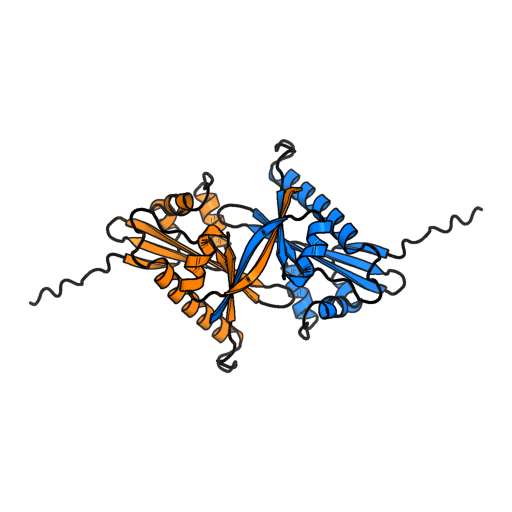 -20.812 -5.906 1 96.31 98 PHE A C 1
ATOM 809 O O . PHE A 1 98 ? 6.734 -19.906 -6.684 1 96.31 98 PHE A O 1
ATOM 816 N N . VAL A 1 99 ? 6.316 -20.609 -4.652 1 93.94 99 VAL A N 1
ATOM 817 C CA . VAL A 1 99 ? 6.43 -19.266 -4.102 1 93.94 99 VAL A CA 1
ATOM 818 C C . VAL A 1 99 ? 7.852 -18.75 -4.293 1 93.94 99 VAL A C 1
ATOM 820 O O . VAL A 1 99 ? 8.055 -17.594 -4.676 1 93.94 99 VAL A O 1
ATOM 823 N N . ARG A 1 100 ? 8.789 -19.578 -4.051 1 92.81 100 ARG A N 1
ATOM 824 C CA . ARG A 1 100 ? 10.18 -19.203 -4.266 1 92.81 100 ARG A CA 1
ATOM 825 C C . ARG A 1 100 ? 10.43 -18.844 -5.727 1 92.81 100 ARG A C 1
ATOM 827 O O . ARG A 1 100 ? 11.102 -17.859 -6.02 1 92.81 100 ARG A O 1
ATOM 834 N N . GLU A 1 101 ? 9.945 -19.625 -6.602 1 95 101 GLU A N 1
ATOM 835 C CA . GLU A 1 101 ? 10.102 -19.375 -8.031 1 95 101 GLU A CA 1
ATOM 836 C C . GLU A 1 101 ? 9.461 -18.047 -8.438 1 95 101 GLU A C 1
ATOM 838 O O . GLU A 1 101 ? 10.055 -17.266 -9.188 1 95 101 GLU A O 1
ATOM 843 N N . LEU A 1 102 ? 8.281 -17.828 -7.988 1 96.44 102 LEU A N 1
ATOM 844 C CA . LEU A 1 102 ? 7.57 -16.594 -8.281 1 96.44 102 LEU A CA 1
ATOM 845 C C . LEU A 1 102 ? 8.336 -15.391 -7.746 1 96.44 102 LEU A C 1
ATOM 847 O O . LEU A 1 102 ? 8.438 -14.359 -8.422 1 96.44 102 LEU A O 1
ATOM 851 N N . MET A 1 103 ? 8.867 -15.531 -6.57 1 93.06 103 MET A N 1
ATOM 852 C CA . MET A 1 103 ? 9.633 -14.445 -5.957 1 93.06 103 MET A CA 1
ATOM 853 C C . MET A 1 103 ? 10.883 -14.133 -6.781 1 93.06 103 MET A C 1
ATOM 855 O O . MET A 1 103 ? 11.242 -12.961 -6.938 1 93.06 103 MET A O 1
ATOM 859 N N . GLU A 1 104 ? 11.523 -15.133 -7.262 1 93.19 104 GLU A N 1
ATOM 860 C CA . GLU A 1 104 ? 12.688 -14.922 -8.109 1 93.19 104 GLU A CA 1
ATOM 861 C C . GLU A 1 104 ? 12.312 -14.172 -9.391 1 93.19 104 GLU A C 1
ATOM 863 O O . GLU A 1 104 ? 13.062 -13.305 -9.852 1 93.19 104 GLU A O 1
ATOM 868 N N . LYS A 1 105 ? 11.234 -14.547 -9.938 1 95.12 105 LYS A N 1
ATOM 869 C CA . LYS A 1 105 ? 10.75 -13.836 -11.117 1 95.12 105 LYS A CA 1
ATOM 870 C C . LYS A 1 105 ? 10.492 -12.367 -10.812 1 95.12 105 LYS A C 1
ATOM 872 O O . LYS A 1 105 ? 10.852 -11.484 -11.594 1 95.12 105 LYS A O 1
ATOM 877 N N . ILE A 1 106 ? 9.836 -12.055 -9.711 1 94.75 106 ILE A N 1
ATOM 878 C CA . ILE A 1 106 ? 9.539 -10.695 -9.297 1 94.75 106 ILE A CA 1
ATOM 879 C C . ILE A 1 106 ? 10.836 -9.906 -9.109 1 94.75 106 ILE A C 1
ATOM 881 O O . ILE A 1 106 ? 10.953 -8.773 -9.578 1 94.75 106 ILE A O 1
ATOM 885 N N . LYS A 1 107 ? 11.766 -10.531 -8.445 1 90.81 107 LYS A N 1
ATOM 886 C CA . LYS A 1 107 ? 13.055 -9.883 -8.227 1 90.81 107 LYS A CA 1
ATOM 887 C C . LYS A 1 107 ? 13.688 -9.469 -9.555 1 90.81 107 LYS A C 1
ATOM 889 O O . LYS A 1 107 ? 14.172 -8.344 -9.688 1 90.81 107 LYS A O 1
ATOM 894 N N . SER A 1 108 ? 13.648 -10.359 -10.445 1 91.94 108 SER A N 1
ATOM 895 C CA . SER A 1 108 ? 14.211 -10.086 -11.766 1 91.94 108 SER A CA 1
ATOM 896 C C . SER A 1 108 ? 13.477 -8.945 -12.453 1 91.94 108 SER A C 1
ATOM 898 O O . SER A 1 108 ? 14.102 -8.039 -13.008 1 91.94 108 SER A O 1
ATOM 900 N N . ASP A 1 109 ? 12.195 -8.984 -12.422 1 92.44 109 ASP A N 1
ATOM 901 C CA . ASP A 1 109 ? 11.383 -7.957 -13.078 1 92.44 109 ASP A CA 1
ATOM 902 C C . ASP A 1 109 ? 11.625 -6.586 -12.445 1 92.44 109 ASP A C 1
ATOM 904 O O . ASP A 1 109 ? 11.695 -5.578 -13.148 1 92.44 109 ASP A O 1
ATOM 908 N N . VAL A 1 110 ? 11.609 -6.555 -11.141 1 90.12 110 VAL A N 1
ATOM 909 C CA . VAL A 1 110 ? 11.789 -5.301 -10.414 1 90.12 110 VAL A CA 1
ATOM 910 C C . VAL A 1 110 ? 13.156 -4.699 -10.75 1 90.12 110 VAL A C 1
ATOM 912 O O . VAL A 1 110 ? 13.273 -3.49 -10.953 1 90.12 110 VAL A O 1
ATOM 915 N N . LYS A 1 111 ? 14.172 -5.496 -10.789 1 87.25 111 LYS A N 1
ATOM 916 C CA . LYS A 1 111 ? 15.508 -5.023 -11.148 1 87.25 111 LYS A CA 1
ATOM 917 C C . LYS A 1 111 ? 15.516 -4.418 -12.555 1 87.25 111 LYS A C 1
ATOM 919 O O . LYS A 1 111 ? 16.141 -3.375 -12.781 1 87.25 111 LYS A O 1
ATOM 924 N N . ASP A 1 112 ? 14.859 -5.066 -13.406 1 87.31 112 ASP A N 1
ATOM 925 C CA . ASP A 1 112 ? 14.789 -4.594 -14.781 1 87.31 112 ASP A CA 1
ATOM 926 C C . ASP A 1 112 ? 14.047 -3.258 -14.867 1 87.31 112 ASP A C 1
ATOM 928 O O . ASP A 1 112 ? 14.43 -2.377 -15.641 1 87.31 112 ASP A O 1
ATOM 932 N N . LEU A 1 113 ? 13.008 -3.129 -14.117 1 83.25 113 LEU A N 1
ATOM 933 C CA . LEU A 1 113 ? 12.211 -1.906 -14.102 1 83.25 113 LEU A CA 1
ATOM 934 C C . LEU A 1 113 ? 13.031 -0.729 -13.594 1 83.25 113 LEU A C 1
ATOM 936 O O . LEU A 1 113 ? 12.984 0.363 -14.164 1 83.25 113 LEU A O 1
ATOM 940 N N . VAL A 1 114 ? 13.727 -0.904 -12.547 1 80.19 114 VAL A N 1
ATOM 941 C CA . VAL A 1 114 ? 14.492 0.166 -11.914 1 80.19 114 VAL A CA 1
ATOM 942 C C . VAL A 1 114 ? 15.664 0.565 -12.812 1 80.19 114 VAL A C 1
ATOM 944 O O . VAL A 1 114 ? 16 1.747 -12.914 1 80.19 114 VAL A O 1
ATOM 947 N N . LYS A 1 115 ? 16.297 -0.361 -13.43 1 77.19 115 LYS A N 1
ATOM 948 C CA . LYS A 1 115 ? 17.375 -0.076 -14.375 1 77.19 115 LYS A CA 1
ATOM 949 C C . LYS A 1 115 ? 16.875 0.821 -15.508 1 77.19 115 LYS A C 1
ATOM 951 O O . LYS A 1 115 ? 17.594 1.736 -15.93 1 77.19 115 LYS A O 1
ATOM 956 N N . LYS A 1 116 ? 15.781 0.568 -15.945 1 76.38 116 LYS A N 1
ATOM 957 C CA . LYS A 1 116 ? 15.219 1.342 -17.047 1 76.38 116 LYS A CA 1
ATOM 958 C C . LYS A 1 116 ? 14.922 2.775 -16.625 1 76.38 116 LYS A C 1
ATOM 960 O O . LYS A 1 116 ? 15.086 3.713 -17.406 1 76.38 116 LYS A O 1
ATOM 965 N N . GLU A 1 117 ? 14.383 2.953 -15.438 1 70.56 117 GLU A N 1
ATOM 966 C CA . GLU A 1 117 ? 14.008 4.27 -14.93 1 70.56 117 GLU A CA 1
ATOM 967 C C . GLU A 1 117 ? 15.242 5.125 -14.656 1 70.56 117 GLU A C 1
ATOM 969 O O . GLU A 1 117 ? 15.227 6.336 -14.891 1 70.56 117 GLU A O 1
ATOM 974 N N . ASN A 1 118 ? 16.188 4.617 -13.953 1 65 118 ASN A N 1
ATOM 975 C CA . ASN A 1 118 ? 17.391 5.371 -13.594 1 65 118 ASN A CA 1
ATOM 976 C C . ASN A 1 118 ? 18.344 5.512 -14.781 1 65 118 ASN A C 1
ATOM 978 O O . ASN A 1 118 ? 19.375 6.172 -14.672 1 65 118 ASN A O 1
ATOM 982 N N . GLY A 1 119 ? 17.875 5.203 -15.836 1 59.44 119 GLY A N 1
ATOM 983 C CA . GLY A 1 119 ? 18.812 5.176 -16.953 1 59.44 119 GLY A CA 1
ATOM 984 C C . GLY A 1 119 ? 19.891 4.121 -16.812 1 59.44 119 GLY A C 1
ATOM 985 O O . GLY A 1 119 ? 20.094 3.586 -15.719 1 59.44 119 GLY A O 1
ATOM 986 N N . GLU A 1 120 ? 20.391 3.51 -18.031 1 52.06 120 GLU A N 1
ATOM 987 C CA . GLU A 1 120 ? 21.438 2.506 -18.109 1 52.06 120 GLU A CA 1
ATOM 988 C C . GLU A 1 120 ? 22.562 2.807 -17.109 1 52.06 120 GLU A C 1
ATOM 990 O O . GLU A 1 120 ? 23.297 1.905 -16.703 1 52.06 120 GLU A O 1
ATOM 995 N N . ASN A 1 121 ? 22.812 3.994 -16.953 1 45.56 121 ASN A N 1
ATOM 996 C CA . ASN A 1 121 ? 23.953 4.398 -16.141 1 45.56 121 ASN A CA 1
ATOM 997 C C . ASN A 1 121 ? 23.594 4.461 -14.656 1 45.56 121 ASN A C 1
ATOM 999 O O . ASN A 1 121 ? 24.359 4.957 -13.844 1 45.56 121 ASN A O 1
ATOM 1003 N N . GLY A 1 122 ? 22.422 4.355 -14.367 1 48.75 122 GLY A N 1
ATOM 1004 C CA . GLY A 1 122 ? 22.062 4.441 -12.953 1 48.75 122 GLY A CA 1
ATOM 1005 C C . GLY A 1 122 ? 22.766 3.398 -12.102 1 48.75 122 GLY A C 1
ATOM 1006 O O . GLY A 1 122 ? 23.234 2.383 -12.617 1 48.75 122 GLY A O 1
ATOM 1007 N N . ASN A 1 123 ? 23.453 3.703 -11.055 1 47.81 123 ASN A N 1
ATOM 1008 C CA . ASN A 1 123 ? 24.266 2.836 -10.211 1 47.81 123 ASN A CA 1
ATOM 1009 C C . ASN A 1 123 ? 23.578 1.497 -9.953 1 47.81 123 ASN A C 1
ATOM 1011 O O . ASN A 1 123 ? 22.484 1.452 -9.398 1 47.81 123 ASN A O 1
ATOM 1015 N N . GLU A 1 124 ? 23.859 0.496 -10.75 1 50.69 124 GLU A N 1
ATOM 1016 C CA . GLU A 1 124 ? 23.562 -0.927 -10.617 1 50.69 124 GLU A CA 1
ATOM 1017 C C . GLU A 1 124 ? 23.312 -1.302 -9.156 1 50.69 124 GLU A C 1
ATOM 1019 O O . GLU A 1 124 ? 22.75 -2.363 -8.867 1 50.69 124 GLU A O 1
ATOM 1024 N N . ASN A 1 125 ? 23.875 -0.536 -8.25 1 52 125 ASN A N 1
ATOM 1025 C CA . ASN A 1 125 ? 23.891 -0.93 -6.848 1 52 125 ASN A CA 1
ATOM 1026 C C . ASN A 1 125 ? 22.641 -0.455 -6.109 1 52 125 ASN A C 1
ATOM 1028 O O . ASN A 1 125 ? 22.609 -0.447 -4.879 1 52 125 ASN A O 1
ATOM 1032 N N . ASN A 1 126 ? 21.719 0.125 -6.871 1 61.66 126 ASN A N 1
ATOM 1033 C CA . ASN A 1 126 ? 20.625 0.658 -6.078 1 61.66 126 ASN A CA 1
ATOM 1034 C C . ASN A 1 126 ? 19.688 -0.451 -5.594 1 61.66 126 ASN A C 1
ATOM 1036 O O . ASN A 1 126 ? 19.031 -1.11 -6.398 1 61.66 126 ASN A O 1
ATOM 1040 N N . GLN A 1 127 ? 19.938 -0.953 -4.395 1 76.75 127 GLN A N 1
ATOM 1041 C CA . GLN A 1 127 ? 19.125 -1.96 -3.717 1 76.75 127 GLN A CA 1
ATOM 1042 C C . GLN A 1 127 ? 17.672 -1.514 -3.605 1 76.75 127 GLN A C 1
ATOM 1044 O O . GLN A 1 127 ? 17.406 -0.338 -3.354 1 76.75 127 GLN A O 1
ATOM 1049 N N . ILE A 1 128 ? 16.859 -2.334 -4.199 1 85.62 128 ILE A N 1
ATOM 1050 C CA . ILE A 1 128 ? 15.414 -2.143 -4.117 1 85.62 128 ILE A CA 1
ATOM 1051 C C . ILE A 1 128 ? 14.859 -2.916 -2.922 1 85.62 128 ILE A C 1
ATOM 1053 O O . ILE A 1 128 ? 15.172 -4.094 -2.734 1 85.62 128 ILE A O 1
ATOM 1057 N N . SER A 1 129 ? 14.125 -2.189 -2.152 1 89.5 129 SER A N 1
ATOM 1058 C CA . SER A 1 129 ? 13.492 -2.842 -1.008 1 89.5 129 SER A CA 1
ATOM 1059 C C . SER A 1 129 ? 12.148 -3.441 -1.389 1 89.5 129 SER A C 1
ATOM 1061 O O . SER A 1 129 ? 11.258 -2.732 -1.873 1 89.5 129 SER A O 1
ATOM 1063 N N . LEU A 1 130 ? 12.078 -4.707 -1.287 1 92.44 130 LEU A N 1
ATOM 1064 C CA . LEU A 1 130 ? 10.789 -5.383 -1.395 1 92.44 130 LEU A CA 1
ATOM 1065 C C . LEU A 1 130 ? 10.156 -5.562 -0.021 1 92.44 130 LEU A C 1
ATOM 1067 O O . LEU A 1 130 ? 10.805 -6.039 0.912 1 92.44 130 LEU A O 1
ATOM 1071 N N . GLU A 1 131 ? 8.891 -5.207 0.06 1 91.5 131 GLU A N 1
ATOM 1072 C CA . GLU A 1 131 ? 8.234 -5.258 1.362 1 91.5 131 GLU A CA 1
ATOM 1073 C C . GLU A 1 131 ? 7.051 -6.223 1.347 1 91.5 131 GLU A C 1
ATOM 1075 O O . GLU A 1 131 ? 6.473 -6.488 0.29 1 91.5 131 GLU A O 1
ATOM 1080 N N . LEU A 1 132 ? 6.773 -6.738 2.549 1 89.31 132 LEU A N 1
ATOM 1081 C CA . LEU A 1 132 ? 5.621 -7.602 2.793 1 89.31 132 LEU A CA 1
ATOM 1082 C C . LEU A 1 132 ? 4.816 -7.105 3.986 1 89.31 132 LEU A C 1
ATOM 1084 O O . LEU A 1 132 ? 5.387 -6.664 4.988 1 89.31 132 LEU A O 1
ATOM 1088 N N . TYR A 1 133 ? 3.525 -7.211 3.787 1 83.25 133 TYR A N 1
ATOM 1089 C CA . TYR A 1 133 ? 2.6 -6.945 4.883 1 83.25 133 TYR A CA 1
ATOM 1090 C C . TYR A 1 133 ? 1.86 -8.211 5.293 1 83.25 133 TYR A C 1
ATOM 1092 O O . TYR A 1 133 ? 0.896 -8.617 4.641 1 83.25 133 TYR A O 1
ATOM 1100 N N . CYS A 1 134 ? 2.307 -8.781 6.324 1 77.56 134 CYS A N 1
ATOM 1101 C CA . CYS A 1 134 ? 1.924 -10.164 6.582 1 77.56 134 CYS A CA 1
ATOM 1102 C C . CYS A 1 134 ? 1.39 -10.328 8 1 77.56 134 CYS A C 1
ATOM 1104 O O . CYS A 1 134 ? 1.616 -9.477 8.859 1 77.56 134 CYS A O 1
ATOM 1106 N N . LYS A 1 135 ? 0.672 -11.461 8.102 1 78.56 135 LYS A N 1
ATOM 1107 C CA . LYS A 1 135 ? 0.243 -11.906 9.422 1 78.56 135 LYS A CA 1
ATOM 1108 C C . LYS A 1 135 ? 1.346 -12.688 10.125 1 78.56 135 LYS A C 1
ATOM 1110 O O . LYS A 1 135 ? 2.244 -13.227 9.477 1 78.56 135 LYS A O 1
ATOM 1115 N N . GLN A 1 136 ? 1.211 -12.695 11.406 1 78.44 136 GLN A N 1
ATOM 1116 C CA . GLN A 1 136 ? 2.229 -13.352 12.219 1 78.44 136 GLN A CA 1
ATOM 1117 C C . GLN A 1 136 ? 2.369 -14.828 11.852 1 78.44 136 GLN A C 1
ATOM 1119 O O . GLN A 1 136 ? 3.469 -15.375 11.891 1 78.44 136 GLN A O 1
ATOM 1124 N N . GLU A 1 137 ? 1.308 -15.422 11.391 1 79.44 137 GLU A N 1
ATOM 1125 C CA . GLU A 1 137 ? 1.288 -16.844 11.094 1 79.44 137 GLU A CA 1
ATOM 1126 C C . GLU A 1 137 ? 2.188 -17.172 9.906 1 79.44 137 GLU A C 1
ATOM 1128 O O . GLU A 1 137 ? 2.648 -18.312 9.758 1 79.44 137 GLU A O 1
ATOM 1133 N N . THR A 1 138 ? 2.482 -16.25 9.031 1 79.44 138 THR A N 1
ATOM 1134 C CA . THR A 1 138 ? 3.256 -16.516 7.824 1 79.44 138 THR A CA 1
ATOM 1135 C C . THR A 1 138 ? 4.695 -16.047 7.992 1 79.44 138 THR A C 1
ATOM 1137 O O . THR A 1 138 ? 5.484 -16.094 7.047 1 79.44 138 THR A O 1
ATOM 1140 N N . LYS A 1 139 ? 5.062 -15.594 9.109 1 83.19 139 LYS A N 1
ATOM 1141 C CA . LYS A 1 139 ? 6.379 -15.023 9.383 1 83.19 139 LYS A CA 1
ATOM 1142 C C . LYS A 1 139 ? 7.488 -16 9.008 1 83.19 139 LYS A C 1
ATOM 1144 O O . LYS A 1 139 ? 8.477 -15.617 8.375 1 83.19 139 LYS A O 1
ATOM 1149 N N . GLY A 1 140 ? 7.367 -17.281 9.398 1 82.88 140 GLY A N 1
ATOM 1150 C CA . GLY A 1 140 ? 8.383 -18.281 9.125 1 82.88 140 GLY A CA 1
ATOM 1151 C C . GLY A 1 140 ? 8.664 -18.453 7.645 1 82.88 140 GLY A C 1
ATOM 1152 O O . GLY A 1 140 ? 9.82 -18.578 7.242 1 82.88 140 GLY A O 1
ATOM 1153 N N . LEU A 1 141 ? 7.68 -18.484 6.832 1 81.81 141 LEU A N 1
ATOM 1154 C CA . LEU A 1 141 ? 7.824 -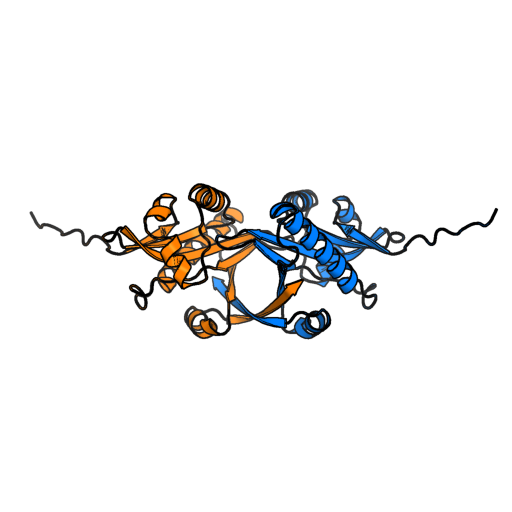18.625 5.387 1 81.81 141 LEU A CA 1
ATOM 1155 C C . LEU A 1 141 ? 8.664 -17.484 4.816 1 81.81 141 LEU A C 1
ATOM 1157 O O . LEU A 1 141 ? 9.586 -17.719 4.039 1 81.81 141 LEU A O 1
ATOM 1161 N N . TYR A 1 142 ? 8.43 -16.281 5.234 1 87.06 142 TYR A N 1
ATOM 1162 C CA . TYR A 1 142 ? 9.078 -15.125 4.641 1 87.06 142 TYR A CA 1
ATOM 1163 C C . TYR A 1 142 ? 10.5 -14.961 5.168 1 87.06 142 TYR A C 1
ATOM 1165 O O . TYR A 1 142 ? 11.383 -14.469 4.461 1 87.06 142 TYR A O 1
ATOM 1173 N N . GLU A 1 143 ? 10.664 -15.406 6.375 1 88.38 143 GLU A N 1
ATOM 1174 C CA . GLU A 1 143 ? 12.039 -15.461 6.875 1 88.38 143 GLU A CA 1
ATOM 1175 C C . GLU A 1 143 ? 12.898 -16.391 6.027 1 88.38 143 GLU A C 1
ATOM 1177 O O . GLU A 1 143 ? 14.047 -16.078 5.707 1 88.38 143 GLU A O 1
ATOM 1182 N N . LYS A 1 144 ? 12.352 -17.516 5.695 1 87.5 144 LYS A N 1
ATOM 1183 C CA . LYS A 1 144 ? 13.055 -18.469 4.855 1 87.5 144 LYS A CA 1
ATOM 1184 C C . LYS A 1 144 ? 13.336 -17.891 3.471 1 87.5 144 LYS A C 1
ATOM 1186 O O . LYS A 1 144 ? 14.32 -18.266 2.828 1 87.5 144 LYS A O 1
ATOM 1191 N N . LEU A 1 145 ? 12.5 -17.016 3.074 1 87.44 145 LEU A N 1
ATOM 1192 C CA . LEU A 1 145 ? 12.672 -16.391 1.771 1 87.44 145 LEU A CA 1
ATOM 1193 C C . LEU A 1 145 ? 13.625 -15.203 1.86 1 87.44 145 LEU A C 1
ATOM 1195 O O . LEU A 1 145 ? 13.867 -14.516 0.864 1 87.44 145 LEU A O 1
ATOM 1199 N N . GLY A 1 146 ? 14.133 -14.875 3.041 1 90 146 GLY A N 1
ATOM 1200 C CA . GLY A 1 146 ? 15.164 -13.867 3.205 1 90 146 GLY A CA 1
ATOM 1201 C C . GLY A 1 146 ? 14.609 -12.523 3.656 1 90 146 GLY A C 1
ATOM 1202 O O . GLY A 1 146 ? 15.32 -11.516 3.633 1 90 146 GLY A O 1
ATOM 1203 N N . PHE A 1 147 ? 13.352 -12.5 4.043 1 92.38 147 PHE A N 1
ATOM 1204 C CA . PHE A 1 147 ? 12.781 -11.266 4.562 1 92.38 147 PHE A CA 1
ATOM 1205 C C . PHE A 1 147 ? 13.086 -11.102 6.043 1 92.38 147 PHE A C 1
ATOM 1207 O O . PHE A 1 147 ? 13.227 -12.094 6.766 1 92.38 147 PHE A O 1
ATOM 1214 N N . GLN A 1 148 ? 13.211 -9.836 6.398 1 91.44 148 GLN A N 1
ATOM 1215 C CA . GLN A 1 148 ? 13.43 -9.5 7.801 1 91.44 148 GLN A CA 1
ATOM 1216 C C . GLN A 1 148 ? 12.352 -8.547 8.312 1 91.44 148 GLN A C 1
ATOM 1218 O O . GLN A 1 148 ? 11.992 -7.586 7.633 1 91.44 148 GLN A O 1
ATOM 1223 N N . GLU A 1 149 ? 11.875 -8.852 9.508 1 88.75 149 GLU A N 1
ATOM 1224 C CA . GLU A 1 149 ? 10.867 -7.984 10.109 1 88.75 149 GLU A CA 1
ATOM 1225 C C . GLU A 1 149 ? 11.43 -6.602 10.414 1 88.75 149 GLU A C 1
ATOM 1227 O O . GLU A 1 149 ? 12.531 -6.48 10.961 1 88.75 149 GLU A O 1
ATOM 1232 N N . ASP A 1 150 ? 10.734 -5.59 10.023 1 85.69 150 ASP A N 1
ATOM 1233 C CA . ASP A 1 150 ? 11.25 -4.246 10.266 1 85.69 150 ASP A CA 1
ATOM 1234 C C . ASP A 1 150 ? 10.125 -3.283 10.633 1 85.69 150 ASP A C 1
ATOM 1236 O O . ASP A 1 150 ? 10.289 -2.064 10.562 1 85.69 150 ASP A O 1
ATOM 1240 N N . GLY A 1 151 ? 8.977 -3.77 11 1 87.06 151 GLY A N 1
ATOM 1241 C CA . GLY A 1 151 ? 7.871 -2.914 11.406 1 87.06 151 GLY A CA 1
ATOM 1242 C C . GLY A 1 151 ? 6.613 -3.688 11.742 1 87.06 151 GLY A C 1
ATOM 1243 O O . GLY A 1 151 ? 6.641 -4.914 11.844 1 87.06 151 GLY A O 1
ATOM 1244 N N . PHE A 1 152 ? 5.543 -2.92 12.008 1 88.12 152 PHE A N 1
ATOM 1245 C CA . PHE A 1 152 ? 4.285 -3.566 12.367 1 88.12 152 PHE A CA 1
ATOM 1246 C C . PHE A 1 152 ? 3.119 -2.953 11.602 1 88.12 152 PHE A C 1
ATOM 1248 O O . PHE A 1 152 ? 3.238 -1.854 11.062 1 88.12 152 PHE A O 1
ATOM 1255 N N . ILE A 1 153 ? 2.094 -3.754 11.547 1 89.12 153 ILE A N 1
ATOM 1256 C CA . ILE A 1 153 ? 0.836 -3.305 10.953 1 89.12 153 ILE A CA 1
ATOM 1257 C C . ILE A 1 153 ? -0.206 -3.104 12.047 1 89.12 153 ILE A C 1
ATOM 1259 O O . ILE A 1 153 ? -0.322 -3.926 12.961 1 89.12 153 ILE A O 1
ATOM 1263 N N . ALA A 1 154 ? -0.834 -1.931 12.016 1 90.56 154 ALA A N 1
ATOM 1264 C CA . ALA A 1 154 ? -1.921 -1.648 12.945 1 90.56 154 ALA A CA 1
ATOM 1265 C C . ALA A 1 154 ? -3.184 -1.218 12.203 1 90.56 154 ALA A C 1
ATOM 1267 O O . ALA A 1 154 ? -3.105 -0.64 11.117 1 90.56 154 ALA A O 1
ATOM 1268 N N . SER A 1 155 ? -4.305 -1.614 12.789 1 91.31 155 SER A N 1
ATOM 1269 C CA . SER A 1 155 ? -5.57 -1.265 12.148 1 91.31 155 SER A CA 1
ATOM 1270 C C . SER A 1 155 ? -6.594 -0.789 13.164 1 91.31 155 SER A C 1
ATOM 1272 O O . SER A 1 155 ? -6.441 -1.027 14.367 1 91.31 155 SER A O 1
ATOM 1274 N N . LYS A 1 156 ? -7.52 -0.019 12.727 1 90.5 156 LYS A N 1
ATOM 1275 C CA . LYS A 1 156 ? -8.664 0.46 13.492 1 90.5 156 LYS A CA 1
ATOM 1276 C C . LYS A 1 156 ? -9.922 0.52 12.625 1 90.5 156 LYS A C 1
ATOM 1278 O O . LYS A 1 156 ? -9.859 0.932 11.469 1 90.5 156 LYS A O 1
ATOM 1283 N N . TYR A 1 157 ? -11.023 0.026 13.18 1 87.56 157 TYR A N 1
ATOM 1284 C CA . TYR A 1 157 ? -12.289 0.107 12.461 1 87.56 157 TYR A CA 1
ATOM 1285 C C . TYR A 1 157 ? -12.977 1.444 12.719 1 87.56 157 TYR A C 1
ATOM 1287 O O . TYR A 1 157 ? -13 1.932 13.852 1 87.56 157 TYR A O 1
ATOM 1295 N N . VAL A 1 158 ? -13.398 2.059 11.68 1 82.88 158 VAL A N 1
ATOM 1296 C CA . VAL A 1 158 ? -14.078 3.344 11.812 1 82.88 158 VAL A CA 1
ATOM 1297 C C . VAL A 1 158 ? -15.438 3.281 11.117 1 82.88 158 VAL A C 1
ATOM 1299 O O . VAL A 1 158 ? -15.625 2.496 10.188 1 82.88 158 VAL A O 1
ATOM 1302 N N . MET B 1 1 ? -21.469 48.969 17.922 1 37.19 1 MET B N 1
ATOM 1303 C CA . MET B 1 1 ? -20.938 48.156 16.844 1 37.19 1 MET B CA 1
ATOM 1304 C C . MET B 1 1 ? -19.938 47.125 17.375 1 37.19 1 MET B C 1
ATOM 1306 O O . MET B 1 1 ? -18.875 47.5 17.875 1 37.19 1 MET B O 1
ATOM 1310 N N . GLU B 1 2 ? -20.297 46.062 18.156 1 38.16 2 GLU B N 1
ATOM 1311 C CA . GLU B 1 2 ? -19.516 45.062 18.859 1 38.16 2 GLU B CA 1
ATOM 1312 C C . GLU B 1 2 ? -18.531 44.375 17.906 1 38.16 2 GLU B C 1
ATOM 1314 O O . GLU B 1 2 ? -18.906 43.938 16.812 1 38.16 2 GLU B O 1
ATOM 1319 N N . ASN B 1 3 ? -17.297 44.906 17.75 1 38.03 3 ASN B N 1
ATOM 1320 C CA . ASN B 1 3 ? -16.203 44.344 16.953 1 38.03 3 ASN B CA 1
ATOM 1321 C C . ASN B 1 3 ? -16.078 42.844 17.156 1 38.03 3 ASN B C 1
ATOM 1323 O O . ASN B 1 3 ? -15.633 42.406 18.203 1 38.03 3 ASN B O 1
ATOM 1327 N N . GLN B 1 4 ? -17.109 42.031 16.984 1 37.47 4 GLN B N 1
ATOM 1328 C CA . GLN B 1 4 ? -16.984 40.562 17.031 1 37.47 4 GLN B CA 1
ATOM 1329 C C . GLN B 1 4 ? -15.648 40.125 16.422 1 37.47 4 GLN B C 1
ATOM 1331 O O . GLN B 1 4 ? -15.43 40.281 15.219 1 37.47 4 GLN B O 1
ATOM 1336 N N . THR B 1 5 ? -14.469 40.406 16.953 1 43.41 5 THR B N 1
ATOM 1337 C CA . THR B 1 5 ? -13.148 39.906 16.594 1 43.41 5 THR B CA 1
ATOM 1338 C C . THR B 1 5 ? -13.234 38.469 16.078 1 43.41 5 THR B C 1
ATOM 1340 O O . THR B 1 5 ? -13.609 37.562 16.828 1 43.41 5 THR B O 1
ATOM 1343 N N . GLN B 1 6 ? -13.773 38.188 14.953 1 44.06 6 GLN B N 1
ATOM 1344 C CA . GLN B 1 6 ? -13.758 36.906 14.297 1 44.06 6 GLN B CA 1
ATOM 1345 C C . GLN B 1 6 ? -12.508 36.094 14.656 1 44.06 6 GLN B C 1
ATOM 1347 O O . GLN B 1 6 ? -11.383 36.594 14.453 1 44.06 6 GLN B O 1
ATOM 1352 N N . VAL B 1 7 ? -12.398 35.594 15.82 1 50.28 7 VAL B N 1
ATOM 1353 C CA . VAL B 1 7 ? -11.281 34.75 16.266 1 50.28 7 VAL B CA 1
ATOM 1354 C C . VAL B 1 7 ? -10.773 33.906 15.109 1 50.28 7 VAL B C 1
ATOM 1356 O O . VAL B 1 7 ? -11.5 33.062 14.578 1 50.28 7 VAL B O 1
ATOM 1359 N N . GLN B 1 8 ? -10.109 34.5 14.156 1 56.91 8 GLN B N 1
ATOM 1360 C CA . GLN B 1 8 ? -9.531 33.812 13.008 1 56.91 8 GLN B CA 1
ATOM 1361 C C . GLN B 1 8 ? -8.805 32.562 13.438 1 56.91 8 GLN B C 1
ATOM 1363 O O . GLN B 1 8 ? -7.988 32.562 14.359 1 56.91 8 GLN B O 1
ATOM 1368 N N . GLN B 1 9 ? -9.297 31.375 13.156 1 76.31 9 GLN B N 1
ATOM 1369 C CA . GLN B 1 9 ? -8.664 30.109 13.508 1 76.31 9 GLN B CA 1
ATOM 1370 C C . GLN B 1 9 ? -7.219 30.062 13.023 1 76.31 9 GLN B C 1
ATOM 1372 O O . GLN B 1 9 ? -6.953 30.234 11.836 1 76.31 9 GLN B O 1
ATOM 1377 N N . GLN B 1 10 ? -6.309 30.281 13.922 1 92.19 10 GLN B N 1
ATOM 1378 C CA . GLN B 1 10 ? -4.875 30.266 13.648 1 92.19 10 GLN B CA 1
ATOM 1379 C C . GLN B 1 10 ? -4.48 29.031 12.844 1 92.19 10 GLN B C 1
ATOM 1381 O O . GLN B 1 10 ? -3.65 29.109 11.938 1 92.19 10 GLN B O 1
ATOM 1386 N N . PHE B 1 11 ? -5.145 27.969 13.125 1 97.06 11 PHE B N 1
ATOM 1387 C CA . PHE B 1 11 ? -4.812 26.719 12.453 1 97.06 11 PHE B CA 1
ATOM 1388 C C . PHE B 1 11 ? -6.023 26.156 11.711 1 97.06 11 PHE B C 1
ATOM 1390 O O . PHE B 1 11 ? -7.141 26.188 12.234 1 97.06 11 PHE B O 1
ATOM 1397 N N . ILE B 1 12 ? -5.828 25.797 10.453 1 96.94 12 ILE B N 1
ATOM 1398 C CA . ILE B 1 12 ? -6.906 25.203 9.664 1 96.94 12 ILE B CA 1
ATOM 1399 C C . ILE B 1 12 ? -6.492 23.812 9.18 1 96.94 12 ILE B C 1
ATOM 1401 O O . ILE B 1 12 ? -5.379 23.625 8.695 1 96.94 12 ILE B O 1
ATOM 1405 N N . CYS B 1 13 ? -7.375 22.828 9.367 1 97.62 13 CYS B N 1
ATOM 1406 C CA . CYS B 1 13 ? -7.211 21.469 8.867 1 97.62 13 CYS B CA 1
ATOM 1407 C C . CYS B 1 13 ? -7.91 21.297 7.523 1 97.62 13 CYS B C 1
ATOM 1409 O O . CYS B 1 13 ? -9.117 21.516 7.414 1 97.62 13 CYS B O 1
ATOM 1411 N N . ARG B 1 14 ? -7.188 20.922 6.539 1 97.62 14 ARG B N 1
ATOM 1412 C CA . ARG B 1 14 ? -7.75 20.797 5.195 1 97.62 14 ARG B CA 1
ATOM 1413 C C . ARG B 1 14 ? -6.93 19.859 4.332 1 97.62 14 ARG B C 1
ATOM 1415 O O . ARG B 1 14 ? -5.922 19.312 4.789 1 97.62 14 ARG B O 1
ATOM 1422 N N . LYS B 1 15 ? -7.441 19.656 3.09 1 97.69 15 LYS B N 1
ATOM 1423 C CA . LYS B 1 15 ? -6.676 18.875 2.121 1 97.69 15 LYS B CA 1
ATOM 1424 C C . LYS B 1 15 ? -5.516 19.688 1.554 1 97.69 15 LYS B C 1
ATOM 1426 O O . LYS B 1 15 ? -5.578 20.906 1.502 1 97.69 15 LYS B O 1
ATOM 1431 N N . LEU B 1 16 ? -4.488 18.984 1.146 1 97.88 16 LEU B N 1
ATOM 1432 C CA . LEU B 1 16 ? -3.311 19.594 0.531 1 97.88 16 LEU B CA 1
ATOM 1433 C C . LEU B 1 16 ? -3.686 20.344 -0.747 1 97.88 16 LEU B C 1
ATOM 1435 O O . LEU B 1 16 ? -4.516 19.859 -1.525 1 97.88 16 LEU B O 1
ATOM 1439 N N . GLU B 1 17 ? -3.115 21.5 -0.939 1 97.62 17 GLU B N 1
ATOM 1440 C CA . GLU B 1 17 ? -3.215 22.25 -2.182 1 97.62 17 GLU B CA 1
ATOM 1441 C C . GLU B 1 17 ? -1.841 22.469 -2.812 1 97.62 17 GLU B C 1
ATOM 1443 O O . GLU B 1 17 ? -0.82 22.406 -2.123 1 97.62 17 GLU B O 1
ATOM 1448 N N . LEU B 1 18 ? -1.846 22.75 -4.086 1 97.06 18 LEU B N 1
ATOM 1449 C CA . LEU B 1 18 ? -0.582 22.922 -4.797 1 97.06 18 LEU B CA 1
ATOM 1450 C C . LEU B 1 18 ? 0.226 24.062 -4.199 1 97.06 18 LEU B C 1
ATOM 1452 O O . LEU B 1 18 ? 1.455 24 -4.125 1 97.06 18 LEU B O 1
ATOM 1456 N N . GLU B 1 19 ? -0.428 25.031 -3.768 1 97.38 19 GLU B N 1
ATOM 1457 C CA . GLU B 1 19 ? 0.226 26.203 -3.223 1 97.38 19 GLU B CA 1
ATOM 1458 C C . GLU B 1 19 ? 0.98 25.891 -1.938 1 97.38 19 GLU B C 1
ATOM 1460 O O . GLU B 1 19 ? 1.821 26.672 -1.488 1 97.38 19 GLU B O 1
ATOM 1465 N N . ASP B 1 20 ? 0.693 24.75 -1.367 1 97.69 20 ASP B N 1
ATOM 1466 C CA . ASP B 1 20 ? 1.345 24.375 -0.115 1 97.69 20 ASP B CA 1
ATOM 1467 C C . ASP B 1 20 ? 2.818 24.047 -0.34 1 97.69 20 ASP B C 1
ATOM 1469 O O . ASP B 1 20 ? 3.6 23.984 0.612 1 97.69 20 ASP B O 1
ATOM 1473 N N . TYR B 1 21 ? 3.146 23.844 -1.593 1 96.25 21 TYR B N 1
ATOM 1474 C CA . TYR B 1 21 ? 4.547 23.703 -1.966 1 96.25 21 TYR B CA 1
ATOM 1475 C C . TYR B 1 21 ? 5.371 24.875 -1.464 1 96.25 21 TYR B C 1
ATOM 1477 O O . TYR B 1 21 ? 6.508 24.703 -1.012 1 96.25 21 TYR B O 1
ATOM 1485 N N . GLN B 1 22 ? 4.742 26.016 -1.493 1 97 22 GLN B N 1
ATOM 1486 C CA . GLN B 1 22 ? 5.438 27.234 -1.09 1 97 22 GLN B CA 1
ATOM 1487 C C . GLN B 1 22 ? 5.219 27.531 0.393 1 97 22 GLN B C 1
ATOM 1489 O O . GLN B 1 22 ? 5.781 28.484 0.933 1 97 22 GLN B O 1
ATOM 1494 N N . LYS B 1 23 ? 4.414 26.75 1.039 1 97.81 23 LYS B N 1
ATOM 1495 C CA . LYS B 1 23 ? 4.121 26.953 2.453 1 97.81 23 LYS B CA 1
ATOM 1496 C C . LYS B 1 23 ? 4.859 25.953 3.326 1 97.81 23 LYS B C 1
ATOM 1498 O O . LYS B 1 23 ? 4.363 25.562 4.387 1 97.81 23 LYS B O 1
ATOM 1503 N N . GLY B 1 24 ? 5.941 25.406 2.807 1 96.06 24 GLY B N 1
ATOM 1504 C CA . GLY B 1 24 ? 6.816 24.578 3.621 1 96.06 24 GLY B CA 1
ATOM 1505 C C . GLY B 1 24 ? 6.328 23.141 3.754 1 96.06 24 GLY B C 1
ATOM 1506 O O . GLY B 1 24 ? 6.695 22.438 4.695 1 96.06 24 GLY B O 1
ATOM 1507 N N . PHE B 1 25 ? 5.523 22.734 2.785 1 96.31 25 PHE B N 1
ATOM 1508 C CA . PHE B 1 25 ? 5.027 21.359 2.848 1 96.31 25 PHE B CA 1
ATOM 1509 C C . PHE B 1 25 ? 6.184 20.375 2.85 1 96.31 25 PHE B C 1
ATOM 1511 O O . PHE B 1 25 ? 6.234 19.469 3.695 1 96.31 25 PHE B O 1
ATOM 1518 N N . LEU B 1 26 ? 7.098 20.516 1.966 1 94.12 26 LEU B N 1
ATOM 1519 C CA . LEU B 1 26 ? 8.234 19.609 1.872 1 94.12 26 LEU B CA 1
ATOM 1520 C C . LEU B 1 26 ? 9.133 19.734 3.096 1 94.12 26 LEU B C 1
ATOM 1522 O O . LEU B 1 26 ? 9.734 18.75 3.537 1 94.12 26 LEU B O 1
ATOM 1526 N N . LEU B 1 27 ? 9.219 20.891 3.607 1 94.25 27 LEU B N 1
ATOM 1527 C CA . LEU B 1 27 ? 9.969 21.078 4.844 1 94.25 27 LEU B CA 1
ATOM 1528 C C . LEU B 1 27 ? 9.344 20.281 5.984 1 94.25 27 LEU B C 1
ATOM 1530 O O . LEU B 1 27 ? 10.047 19.609 6.738 1 94.25 27 LEU B O 1
ATOM 1534 N N . CYS B 1 28 ? 8.078 20.375 6.137 1 96.25 28 CYS B N 1
ATOM 1535 C CA . CYS B 1 28 ? 7.387 19.609 7.164 1 96.25 28 CYS B CA 1
ATOM 1536 C C . CYS B 1 28 ? 7.656 18.109 7.004 1 96.25 28 CYS B C 1
ATOM 1538 O O . CYS B 1 28 ? 8 17.438 7.973 1 96.25 28 CYS B O 1
ATOM 1540 N N . LEU B 1 29 ? 7.543 17.625 5.773 1 94.06 29 LEU B N 1
ATOM 1541 C CA . LEU B 1 29 ? 7.762 16.203 5.48 1 94.06 29 LEU B CA 1
ATOM 1542 C C . LEU B 1 29 ? 9.188 15.789 5.828 1 94.06 29 LEU B C 1
ATOM 1544 O O . LEU B 1 29 ? 9.422 14.648 6.242 1 94.06 29 LEU B O 1
ATOM 1548 N N . SER B 1 30 ? 10.102 16.688 5.723 1 92.94 30 SER B N 1
ATOM 1549 C CA . SER B 1 30 ? 11.516 16.391 5.922 1 92.94 30 SER B CA 1
ATOM 1550 C C . SER B 1 30 ? 11.805 16 7.371 1 92.94 30 SER B C 1
ATOM 1552 O O . SER B 1 30 ? 12.836 15.406 7.668 1 92.94 30 SER B O 1
ATOM 1554 N N . TYR B 1 31 ? 10.891 16.328 8.258 1 92.5 31 TYR B N 1
ATOM 1555 C CA . TYR B 1 31 ? 11.086 15.961 9.656 1 92.5 31 TYR B CA 1
ATOM 1556 C C . TYR B 1 31 ? 10.695 14.508 9.898 1 92.5 31 TYR B C 1
ATOM 1558 O O . TYR B 1 31 ? 10.938 13.969 10.984 1 92.5 31 TYR B O 1
ATOM 1566 N N . LEU B 1 32 ? 10.047 13.867 8.922 1 87.69 32 LEU B N 1
ATOM 1567 C CA . LEU B 1 32 ? 9.727 12.445 8.992 1 87.69 32 LEU B CA 1
ATOM 1568 C C . LEU B 1 32 ? 10.875 11.602 8.43 1 87.69 32 LEU B C 1
ATOM 1570 O O . LEU B 1 32 ? 11.289 10.625 9.047 1 87.69 32 LEU B O 1
ATOM 1574 N N . THR B 1 33 ? 11.234 11.852 7.203 1 80.94 33 THR B N 1
ATOM 1575 C CA . THR B 1 33 ? 12.281 11.148 6.473 1 80.94 33 THR B CA 1
ATOM 1576 C C . THR B 1 33 ? 12.992 12.094 5.508 1 80.94 33 THR B C 1
ATOM 1578 O O . THR B 1 33 ? 12.5 13.188 5.223 1 80.94 33 THR B O 1
ATOM 1581 N N . LYS B 1 34 ? 14.156 11.641 5.125 1 78.06 34 LYS B N 1
ATOM 1582 C CA . LYS B 1 34 ? 14.875 12.461 4.152 1 78.06 34 LYS B CA 1
ATOM 1583 C C . LYS B 1 34 ? 14.023 12.703 2.908 1 78.06 34 LYS B C 1
ATOM 1585 O O . LYS B 1 34 ? 13.586 11.758 2.258 1 78.06 34 LYS B O 1
ATOM 1590 N N . THR B 1 35 ? 13.711 13.938 2.787 1 72.31 35 THR B N 1
ATOM 1591 C CA . THR B 1 35 ? 12.898 14.312 1.631 1 72.31 35 THR B CA 1
ATOM 1592 C C . THR B 1 35 ? 13.789 14.711 0.457 1 72.31 35 THR B C 1
ATOM 1594 O O . THR B 1 35 ? 14.68 15.547 0.604 1 72.31 35 THR B O 1
ATOM 1597 N N . PRO B 1 36 ? 13.664 13.984 -0.608 1 67.56 36 PRO B N 1
ATOM 1598 C CA . PRO B 1 36 ? 14.461 14.375 -1.775 1 67.56 36 PRO B CA 1
ATOM 1599 C C . PRO B 1 36 ? 14.117 15.781 -2.271 1 67.56 36 PRO B C 1
ATOM 1601 O O . PRO B 1 36 ? 13.078 16.344 -1.896 1 67.56 36 PRO B O 1
ATOM 1604 N N . ASP B 1 37 ? 15.07 16.391 -2.877 1 80 37 ASP B N 1
ATOM 1605 C CA . ASP B 1 37 ? 14.734 17.594 -3.635 1 80 37 ASP B CA 1
ATOM 1606 C C . ASP B 1 37 ? 13.648 17.297 -4.672 1 80 37 ASP B C 1
ATOM 1608 O O . ASP B 1 37 ? 13.852 16.484 -5.574 1 80 37 ASP B O 1
ATOM 1612 N N . LEU B 1 38 ? 12.484 17.734 -4.367 1 86.62 38 LEU B N 1
ATOM 1613 C CA . LEU B 1 38 ? 11.336 17.5 -5.234 1 86.62 38 LEU B CA 1
ATOM 1614 C C . LEU B 1 38 ? 10.945 18.781 -5.984 1 86.62 38 LEU B C 1
ATOM 1616 O O . LEU B 1 38 ? 10.281 19.656 -5.426 1 86.62 38 LEU B O 1
ATOM 1620 N N . PRO B 1 39 ? 11.422 18.859 -7.262 1 91.94 39 PRO B N 1
ATOM 1621 C CA . PRO B 1 39 ? 11 20.031 -8.039 1 91.94 39 PRO B CA 1
ATOM 1622 C C . PRO B 1 39 ? 9.477 20.156 -8.117 1 91.94 39 PRO B C 1
ATOM 1624 O O . PRO B 1 39 ? 8.758 19.172 -7.996 1 91.94 39 PRO B O 1
ATOM 1627 N N . PHE B 1 40 ? 9.047 21.406 -8.359 1 94.06 40 PHE B N 1
ATOM 1628 C CA . PHE B 1 40 ? 7.621 21.703 -8.328 1 94.06 40 PHE B CA 1
ATOM 1629 C C . PHE B 1 40 ? 6.867 20.844 -9.344 1 94.06 40 PHE B C 1
ATOM 1631 O O . PHE B 1 40 ? 5.766 20.375 -9.062 1 94.06 40 PHE B O 1
ATOM 1638 N N . GLU B 1 41 ? 7.406 20.625 -10.492 1 94.31 41 GLU B N 1
ATOM 1639 C CA . GLU B 1 41 ? 6.723 19.859 -11.523 1 94.31 41 GLU B CA 1
ATOM 1640 C C . GLU B 1 41 ? 6.488 18.422 -11.078 1 94.31 41 GLU B C 1
ATOM 1642 O O . GLU B 1 41 ? 5.43 17.844 -11.344 1 94.31 41 GLU B O 1
ATOM 1647 N N . LYS B 1 42 ? 7.445 17.922 -10.453 1 88.94 42 LYS B N 1
ATOM 1648 C CA . LYS B 1 42 ? 7.297 16.578 -9.93 1 88.94 42 LYS B CA 1
ATOM 1649 C C . LYS B 1 42 ? 6.293 16.531 -8.781 1 88.94 42 LYS B C 1
ATOM 1651 O O . LYS B 1 42 ? 5.504 15.594 -8.664 1 88.94 42 LYS B O 1
ATOM 1656 N N . PHE B 1 43 ? 6.383 17.578 -7.973 1 91.38 43 PHE B N 1
ATOM 1657 C CA . PHE B 1 43 ? 5.402 17.719 -6.906 1 91.38 43 PHE B CA 1
ATOM 1658 C C . PHE B 1 43 ? 3.986 17.75 -7.469 1 91.38 43 PHE B C 1
ATOM 1660 O O . PHE B 1 43 ? 3.098 17.047 -6.98 1 91.38 43 PHE B O 1
ATOM 1667 N N . LYS B 1 44 ? 3.814 18.5 -8.438 1 94.5 44 LYS B N 1
ATOM 1668 C CA . LYS B 1 44 ? 2.521 18.656 -9.094 1 94.5 44 LYS B CA 1
ATOM 1669 C C . LYS B 1 44 ? 2.043 17.312 -9.664 1 94.5 44 LYS B C 1
ATOM 1671 O O . LYS B 1 44 ? 0.864 16.969 -9.555 1 94.5 44 LYS B O 1
ATOM 1676 N N . GLU B 1 45 ? 2.906 16.609 -10.25 1 91.69 45 GLU B N 1
ATOM 1677 C CA . GLU B 1 45 ? 2.574 15.297 -10.789 1 91.69 45 GLU B CA 1
ATOM 1678 C C . GLU B 1 45 ? 2.1 14.352 -9.695 1 91.69 45 GLU B C 1
ATOM 1680 O O . GLU B 1 45 ? 1.091 13.664 -9.852 1 91.69 45 GLU B O 1
ATOM 1685 N N . ILE B 1 46 ? 2.891 14.391 -8.68 1 88.94 46 ILE B N 1
ATOM 1686 C CA . ILE B 1 46 ? 2.545 13.523 -7.559 1 88.94 46 ILE B CA 1
ATOM 1687 C C . ILE B 1 46 ? 1.194 13.945 -6.98 1 88.94 46 ILE B C 1
ATOM 1689 O O . ILE B 1 46 ? 0.335 13.094 -6.723 1 88.94 46 ILE B O 1
ATOM 1693 N N . TYR B 1 47 ? 1.021 15.188 -6.809 1 91.88 47 TYR B N 1
ATOM 1694 C CA . TYR B 1 47 ? -0.226 15.758 -6.305 1 91.88 47 TYR B CA 1
ATOM 1695 C C . TYR B 1 47 ? -1.41 15.312 -7.156 1 91.88 47 TYR B C 1
ATOM 1697 O O . TYR B 1 47 ? -2.432 14.867 -6.625 1 91.88 47 TYR B O 1
ATOM 1705 N N . ASN B 1 48 ? -1.264 15.312 -8.438 1 93.38 48 ASN B N 1
ATOM 1706 C CA . ASN B 1 48 ? -2.355 15.031 -9.359 1 93.38 48 ASN B CA 1
ATOM 1707 C C . ASN B 1 48 ? -2.658 13.539 -9.438 1 93.38 48 ASN B C 1
ATOM 1709 O O . ASN B 1 48 ? -3.77 13.148 -9.797 1 93.38 48 ASN B O 1
ATOM 1713 N N . ASN B 1 49 ? -1.694 12.773 -9.086 1 88.19 49 ASN B N 1
ATOM 1714 C CA . ASN B 1 49 ? -1.854 11.336 -9.297 1 88.19 49 ASN B CA 1
ATOM 1715 C C . ASN B 1 49 ? -1.851 10.578 -7.969 1 88.19 49 ASN B C 1
ATOM 1717 O O . ASN B 1 49 ? -1.714 9.352 -7.949 1 88.19 49 ASN B O 1
ATOM 1721 N N . TYR B 1 50 ? -1.965 11.25 -6.906 1 89.94 50 TYR B N 1
ATOM 1722 C CA . TYR B 1 50 ? -1.913 10.594 -5.605 1 89.94 50 TYR B CA 1
ATOM 1723 C C . TYR B 1 50 ? -3.094 9.648 -5.426 1 89.94 50 TYR B C 1
ATOM 1725 O O . TYR B 1 50 ? -4.246 10.031 -5.652 1 89.94 50 TYR B O 1
ATOM 1733 N N . PRO B 1 51 ? -2.836 8.367 -5.027 1 88.06 51 PRO B N 1
ATOM 1734 C CA . PRO B 1 51 ? -3.922 7.402 -4.828 1 88.06 51 PRO B CA 1
ATOM 1735 C C . PRO B 1 51 ? -4.672 7.621 -3.516 1 88.06 51 PRO B C 1
ATOM 1737 O O . PRO B 1 51 ? -4.617 6.777 -2.619 1 88.06 51 PRO B O 1
ATOM 1740 N N . GLY B 1 52 ? -5.41 8.695 -3.387 1 92.19 52 GLY B N 1
ATOM 1741 C CA . GLY B 1 52 ? -6.117 9.078 -2.176 1 92.19 52 GLY B CA 1
ATOM 1742 C C . GLY B 1 52 ? -6.102 10.57 -1.921 1 92.19 52 GLY B C 1
ATOM 1743 O O . GLY B 1 52 ? -6.41 11.359 -2.816 1 92.19 52 GLY B O 1
ATOM 1744 N N . CYS B 1 53 ? -5.746 10.898 -0.599 1 94.06 53 CYS B N 1
ATOM 1745 C CA . CYS B 1 53 ? -5.785 12.305 -0.239 1 94.06 53 CYS B CA 1
ATOM 1746 C C . CYS B 1 53 ? -4.715 12.641 0.792 1 94.06 53 CYS B C 1
ATOM 1748 O O . CYS B 1 53 ? -4.484 11.867 1.725 1 94.06 53 CYS B O 1
ATOM 1750 N N . VAL B 1 54 ? -4.16 13.812 0.581 1 96.5 54 VAL B N 1
ATOM 1751 C CA . VAL B 1 54 ? -3.209 14.336 1.556 1 96.5 54 VAL B CA 1
ATOM 1752 C C . VAL B 1 54 ? -3.855 15.461 2.355 1 96.5 54 VAL B C 1
ATOM 1754 O O . VAL B 1 54 ? -4.516 16.328 1.786 1 96.5 54 VAL B O 1
ATOM 1757 N N . TYR B 1 55 ? -3.695 15.375 3.635 1 97.94 55 TYR B N 1
ATOM 1758 C CA . TYR B 1 55 ? -4.273 16.359 4.543 1 97.94 55 TYR B CA 1
ATOM 1759 C C . TYR B 1 55 ? -3.18 17.156 5.254 1 97.94 55 TYR B C 1
ATOM 1761 O O . TYR B 1 55 ? -2.117 16.609 5.57 1 97.94 55 TYR B O 1
ATOM 1769 N N . VAL B 1 56 ? -3.537 18.406 5.535 1 98.5 56 VAL B N 1
ATOM 1770 C CA . VAL B 1 56 ? -2.551 19.266 6.199 1 98.5 56 VAL B CA 1
ATOM 17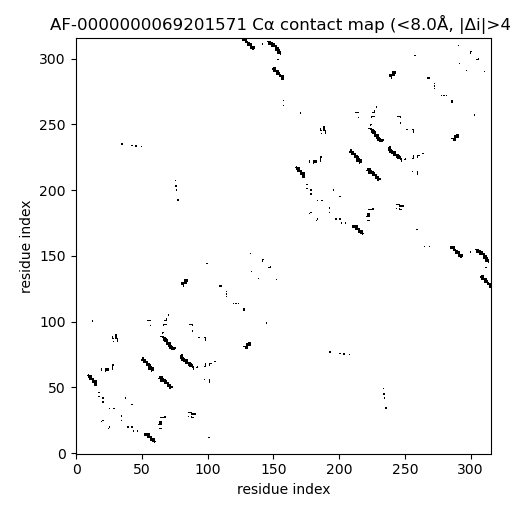71 C C . VAL B 1 56 ? -3.234 20.125 7.254 1 98.5 56 VAL B C 1
ATOM 1773 O O . VAL B 1 56 ? -4.449 20.328 7.203 1 98.5 56 VAL B O 1
ATOM 1776 N N . VAL B 1 57 ? -2.467 20.531 8.242 1 98.56 57 VAL B N 1
ATOM 1777 C CA . VAL B 1 57 ? -2.801 21.656 9.102 1 98.56 57 VAL B CA 1
ATOM 1778 C C . VAL B 1 57 ? -1.957 22.875 8.719 1 98.56 57 VAL B C 1
ATOM 1780 O O . VAL B 1 57 ? -0.727 22.797 8.695 1 98.56 57 VAL B O 1
ATOM 1783 N N . GLU B 1 58 ? -2.639 23.922 8.445 1 98.5 58 GLU B N 1
ATOM 1784 C CA . GLU B 1 58 ? -1.938 25.141 8.094 1 98.5 58 GLU B CA 1
ATOM 1785 C C . GLU B 1 58 ? -1.979 26.156 9.234 1 98.5 58 GLU B C 1
ATOM 1787 O O . GLU B 1 58 ? -3.033 26.391 9.836 1 98.5 58 GLU B O 1
ATOM 1792 N N . ASP B 1 59 ? -0.838 26.656 9.57 1 98.19 59 ASP B N 1
ATOM 1793 C CA . ASP B 1 59 ? -0.793 27.906 10.312 1 98.19 59 ASP B CA 1
ATOM 1794 C C . ASP B 1 59 ? -1.046 29.094 9.391 1 98.19 59 ASP B C 1
ATOM 1796 O O . ASP B 1 59 ? -0.145 29.531 8.672 1 98.19 59 ASP B O 1
ATOM 1800 N N . VAL B 1 60 ? -2.201 29.625 9.453 1 96.81 60 VAL B N 1
ATOM 1801 C CA . VAL B 1 60 ? -2.672 30.625 8.492 1 96.81 60 VAL B CA 1
ATOM 1802 C C . VAL B 1 60 ? -1.844 31.891 8.617 1 96.81 60 VAL B C 1
ATOM 1804 O O . VAL B 1 60 ? -1.492 32.531 7.609 1 96.81 60 VAL B O 1
ATOM 1807 N N . GLN B 1 61 ? -1.569 32.25 9.734 1 95.62 61 GLN B N 1
ATOM 1808 C CA . GLN B 1 61 ? -0.816 33.469 9.969 1 95.62 61 GLN B CA 1
ATOM 1809 C C . GLN B 1 61 ? 0.614 33.344 9.453 1 95.62 61 GLN B C 1
ATOM 1811 O O . GLN B 1 61 ? 1.114 34.25 8.766 1 95.62 61 GLN B O 1
ATOM 1816 N N . ALA B 1 62 ? 1.234 32.312 9.703 1 96.62 62 ALA B N 1
ATOM 1817 C CA . ALA B 1 62 ? 2.623 32.094 9.305 1 96.62 62 ALA B CA 1
ATOM 1818 C C . ALA B 1 62 ? 2.709 31.609 7.855 1 96.62 62 ALA B C 1
ATOM 1820 O O . ALA B 1 62 ? 3.789 31.594 7.266 1 96.62 62 ALA B O 1
ATOM 1821 N N . LYS B 1 63 ? 1.594 31.266 7.297 1 97 63 LYS B N 1
ATOM 1822 C CA . LYS B 1 63 ? 1.542 30.688 5.957 1 97 63 LYS B CA 1
ATOM 1823 C C . LYS B 1 63 ? 2.484 29.484 5.848 1 97 63 LYS B C 1
ATOM 1825 O O . LYS B 1 63 ? 3.285 29.406 4.914 1 97 63 LYS B O 1
ATOM 1830 N N . LEU B 1 64 ? 2.344 28.594 6.824 1 97.75 64 LEU B N 1
ATOM 1831 C CA . LEU B 1 64 ? 3.197 27.422 6.922 1 97.75 64 LEU B CA 1
ATOM 1832 C C . LEU B 1 64 ? 2.369 26.172 7.191 1 97.75 64 LEU B C 1
ATOM 1834 O O . LEU B 1 64 ? 1.389 26.219 7.938 1 97.75 64 LEU B O 1
ATOM 1838 N N . ILE B 1 65 ? 2.83 25.078 6.625 1 98.44 65 ILE B N 1
ATOM 1839 C CA . ILE B 1 65 ? 2.223 23.797 6.941 1 98.44 65 ILE B CA 1
ATOM 1840 C C . ILE B 1 65 ? 2.801 23.25 8.25 1 98.44 65 ILE B C 1
ATOM 1842 O O . ILE B 1 65 ? 4.008 23.031 8.359 1 98.44 65 ILE B O 1
ATOM 1846 N N . ALA B 1 66 ? 1.929 23.031 9.172 1 98.44 66 ALA B N 1
ATOM 1847 C CA . ALA B 1 66 ? 2.338 22.656 10.523 1 98.44 66 ALA B CA 1
ATOM 1848 C C . ALA B 1 66 ? 2.352 21.141 10.688 1 98.44 66 ALA B C 1
ATOM 1850 O O . ALA B 1 66 ? 3.111 20.594 11.5 1 98.44 66 ALA B O 1
ATOM 1851 N N . SER B 1 67 ? 1.536 20.422 10.008 1 98.31 67 SER B N 1
ATOM 1852 C CA . SER B 1 67 ? 1.384 18.969 10.133 1 98.31 67 SER B CA 1
ATOM 1853 C C . SER B 1 67 ? 0.758 18.375 8.875 1 98.31 67 SER B C 1
ATOM 1855 O O . SER B 1 67 ? 0.042 19.062 8.141 1 98.31 67 SER B O 1
ATOM 1857 N N . THR B 1 68 ? 1.098 17.141 8.617 1 97.25 68 THR B N 1
ATOM 1858 C CA . THR B 1 68 ? 0.504 16.484 7.457 1 97.25 68 THR B CA 1
ATOM 1859 C C . THR B 1 68 ? 0.311 14.992 7.715 1 97.25 68 THR B C 1
ATOM 1861 O O . THR B 1 68 ? 1.011 14.406 8.539 1 97.25 68 THR B O 1
ATOM 1864 N N . ILE B 1 69 ? -0.658 14.43 7.082 1 95.75 69 ILE B N 1
ATOM 1865 C CA . ILE B 1 69 ? -0.981 13.008 7.035 1 95.75 69 ILE B CA 1
ATOM 1866 C C . ILE B 1 69 ? -1.557 12.656 5.664 1 95.75 69 ILE B C 1
ATOM 1868 O O . ILE B 1 69 ? -2.201 13.484 5.023 1 95.75 69 ILE B O 1
ATOM 1872 N N . SER B 1 70 ? -1.282 11.477 5.219 1 94.81 70 SER B N 1
ATOM 1873 C CA . SER B 1 70 ? -1.817 11.055 3.93 1 94.81 70 SER B CA 1
ATOM 1874 C C . SER B 1 70 ? -2.693 9.812 4.074 1 94.81 70 SER B C 1
ATOM 1876 O O . SER B 1 70 ? -2.365 8.898 4.832 1 94.81 70 SER B O 1
ATOM 1878 N N . LEU B 1 71 ? -3.811 9.828 3.404 1 94.38 71 LEU B N 1
ATOM 1879 C CA . LEU B 1 71 ? -4.672 8.672 3.207 1 94.38 71 LEU B CA 1
ATOM 1880 C C . LEU B 1 71 ? -4.441 8.047 1.834 1 94.38 71 LEU B C 1
ATOM 1882 O O . LEU B 1 71 ? -4.582 8.727 0.812 1 94.38 71 LEU B O 1
ATOM 1886 N N . VAL B 1 72 ? -4.078 6.805 1.835 1 91.56 72 VAL B N 1
ATOM 1887 C CA . VAL B 1 72 ? -3.93 6.07 0.583 1 91.56 72 VAL B CA 1
ATOM 1888 C C . VAL B 1 72 ? -5.117 5.129 0.391 1 91.56 72 VAL B C 1
ATOM 1890 O O . VAL B 1 72 ? -5.516 4.426 1.322 1 91.56 72 VAL B O 1
ATOM 1893 N N . ILE B 1 73 ? -5.691 5.176 -0.741 1 89 73 ILE B N 1
ATOM 1894 C CA . ILE B 1 73 ? -6.789 4.293 -1.113 1 89 73 ILE B CA 1
ATOM 1895 C C . ILE B 1 73 ? -6.359 3.389 -2.266 1 89 73 ILE B C 1
ATOM 1897 O O . ILE B 1 73 ? -6.039 3.871 -3.355 1 89 73 ILE B O 1
ATOM 1901 N N . GLU B 1 74 ? -6.359 2.135 -1.988 1 81.56 74 GLU B N 1
ATOM 1902 C CA . GLU B 1 74 ? -5.902 1.183 -2.996 1 81.56 74 GLU B CA 1
ATOM 1903 C C . GLU B 1 74 ? -6.914 0.058 -3.193 1 81.56 74 GLU B C 1
ATOM 1905 O O . GLU B 1 74 ? -7.355 -0.564 -2.227 1 81.56 74 GLU B O 1
ATOM 1910 N N . GLN B 1 75 ? -7.254 -0.131 -4.387 1 77.12 75 GLN B N 1
ATOM 1911 C CA . GLN B 1 75 ? -8.109 -1.263 -4.73 1 77.12 75 GLN B CA 1
ATOM 1912 C C . GLN B 1 75 ? -7.277 -2.48 -5.125 1 77.12 75 GLN B C 1
ATOM 1914 O O . GLN B 1 75 ? -6.414 -2.393 -6 1 77.12 75 GLN B O 1
ATOM 1919 N N . ASN B 1 76 ? -7.414 -3.533 -4.426 1 75.5 76 ASN B N 1
ATOM 1920 C CA . ASN B 1 76 ? -6.824 -4.793 -4.859 1 75.5 76 ASN B CA 1
ATOM 1921 C C . ASN B 1 76 ? -7.887 -5.777 -5.336 1 75.5 76 ASN B C 1
ATOM 1923 O O . ASN B 1 76 ? -9.039 -5.398 -5.547 1 75.5 76 ASN B O 1
ATOM 1927 N N . ILE B 1 77 ? -7.512 -6.969 -5.652 1 74.19 77 ILE B N 1
ATOM 1928 C CA . ILE B 1 77 ? -8.414 -7.965 -6.219 1 74.19 77 ILE B CA 1
ATOM 1929 C C . ILE B 1 77 ? -9.547 -8.258 -5.234 1 74.19 77 ILE B C 1
ATOM 1931 O O . ILE B 1 77 ? -10.68 -8.523 -5.641 1 74.19 77 ILE B O 1
ATOM 1935 N N . PHE B 1 78 ? -9.305 -8.055 -3.941 1 75.94 78 PHE B N 1
ATOM 1936 C CA . PHE B 1 78 ? -10.258 -8.523 -2.941 1 75.94 78 PHE B CA 1
ATOM 1937 C C . PHE B 1 78 ? -11.031 -7.355 -2.342 1 75.94 78 PHE B C 1
ATOM 1939 O O . PHE B 1 78 ? -12.203 -7.496 -1.985 1 75.94 78 PHE B O 1
ATOM 1946 N N . GLU B 1 79 ? -10.273 -6.277 -2.188 1 74.69 79 GLU B N 1
ATOM 1947 C CA . GLU B 1 79 ? -10.875 -5.199 -1.407 1 74.69 79 GLU B CA 1
ATOM 1948 C C . GLU B 1 79 ? -10.188 -3.867 -1.681 1 74.69 79 GLU B C 1
ATOM 1950 O O . GLU B 1 79 ? -9.125 -3.828 -2.314 1 74.69 79 GLU B O 1
ATOM 1955 N N . THR B 1 80 ? -10.977 -2.867 -1.252 1 81.31 80 THR B N 1
ATOM 1956 C CA . THR B 1 80 ? -10.344 -1.557 -1.18 1 81.31 80 THR B CA 1
ATOM 1957 C C . THR B 1 80 ? -9.648 -1.366 0.166 1 81.31 80 THR B C 1
ATOM 1959 O O . THR B 1 80 ? -10.258 -1.564 1.219 1 81.31 80 THR B O 1
ATOM 1962 N N . LYS B 1 81 ? -8.422 -1.035 0.076 1 84.12 81 LYS B N 1
ATOM 1963 C CA . LYS B 1 81 ? -7.648 -0.78 1.289 1 84.12 81 LYS B CA 1
ATOM 1964 C C . LYS B 1 81 ? -7.492 0.717 1.535 1 84.12 81 LYS B C 1
ATOM 1966 O O . LYS B 1 81 ? -7.301 1.489 0.593 1 84.12 81 LYS B O 1
ATOM 1971 N N . TYR B 1 82 ? -7.633 1.031 2.838 1 90.69 82 TYR B N 1
ATOM 1972 C CA . TYR B 1 82 ? -7.395 2.393 3.301 1 90.69 82 TYR B CA 1
ATOM 1973 C C . TYR B 1 82 ? -6.25 2.436 4.309 1 90.69 82 TYR B C 1
ATOM 1975 O O . TYR B 1 82 ? -6.332 1.828 5.375 1 90.69 82 TYR B O 1
ATOM 1983 N N . TYR B 1 83 ? -5.219 3.115 3.986 1 90.69 83 TYR B N 1
ATOM 1984 C CA . TYR B 1 83 ? -4.152 3.15 4.977 1 90.69 83 TYR B CA 1
ATOM 1985 C C . TYR B 1 83 ? -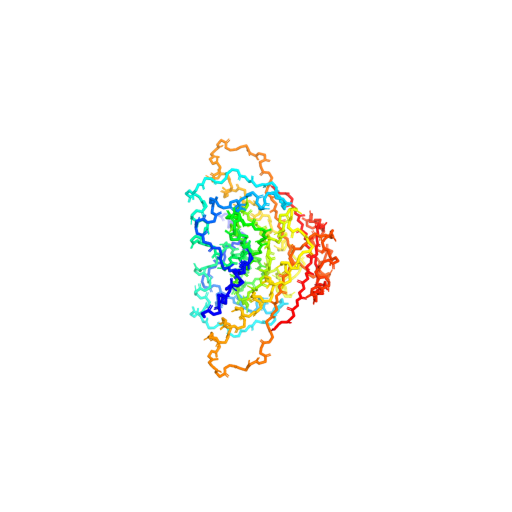3.525 4.539 5.055 1 90.69 83 TYR B C 1
ATOM 1987 O O . TYR B 1 83 ? -3.643 5.332 4.121 1 90.69 83 TYR B O 1
ATOM 1995 N N . ILE B 1 84 ? -2.926 4.777 6.188 1 92.12 84 ILE B N 1
ATOM 1996 C CA . ILE B 1 84 ? -2.373 6.082 6.543 1 92.12 84 ILE B CA 1
ATOM 1997 C C . ILE B 1 84 ? -0.854 6.055 6.395 1 92.12 84 ILE B C 1
ATOM 1999 O O . ILE B 1 84 ? -0.202 5.086 6.793 1 92.12 84 ILE B O 1
ATOM 2003 N N . GLU B 1 85 ? -0.309 7.141 5.816 1 89.56 85 GLU B N 1
ATOM 2004 C CA . GLU B 1 85 ? 1.142 7.289 5.734 1 89.56 85 GLU B CA 1
ATOM 2005 C C . GLU B 1 85 ? 1.557 8.75 5.895 1 89.56 85 GLU B C 1
ATOM 2007 O O . GLU B 1 85 ? 0.706 9.641 5.957 1 89.56 85 GLU B O 1
ATOM 2012 N N . ASN B 1 86 ? 2.836 8.984 6.078 1 90.25 86 ASN B N 1
ATOM 2013 C CA . ASN B 1 86 ? 3.436 10.312 6.102 1 90.25 86 ASN B CA 1
ATOM 2014 C C . ASN B 1 86 ? 2.838 11.18 7.211 1 90.25 86 ASN B C 1
ATOM 2016 O O . ASN B 1 86 ? 2.436 12.312 6.965 1 90.25 86 ASN B O 1
ATOM 2020 N N . VAL B 1 87 ? 2.82 10.531 8.375 1 92.56 87 VAL B N 1
ATOM 2021 C CA . VAL B 1 87 ? 2.33 11.242 9.555 1 92.56 87 VAL B CA 1
ATOM 2022 C C . VAL B 1 87 ? 3.475 12.016 10.195 1 92.56 87 VAL B C 1
ATOM 2024 O O . VAL B 1 87 ? 4.414 11.422 10.734 1 92.56 87 VAL B O 1
ATOM 2027 N N . VAL B 1 88 ? 3.365 13.336 10.109 1 93.56 88 VAL B N 1
ATOM 2028 C CA . VAL B 1 88 ? 4.449 14.125 10.68 1 93.56 88 VAL B CA 1
ATOM 2029 C C . VAL B 1 88 ? 3.926 15.508 11.078 1 93.56 88 VAL B C 1
ATOM 2031 O O . VAL B 1 88 ? 3.055 16.062 10.414 1 93.56 88 VAL B O 1
ATOM 2034 N N . THR B 1 89 ? 4.391 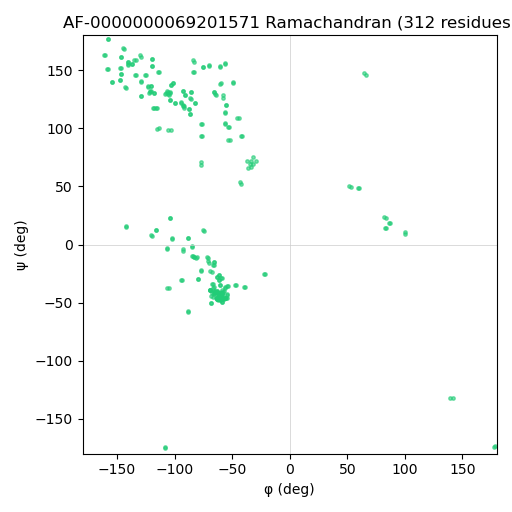15.969 12.195 1 96.5 89 THR B N 1
ATOM 2035 C CA . THR B 1 89 ? 4.172 17.328 12.656 1 96.5 89 THR B CA 1
ATOM 2036 C C . THR B 1 89 ? 5.5 18.078 12.789 1 96.5 89 THR B C 1
ATOM 2038 O O . THR B 1 89 ? 6.461 17.531 13.344 1 96.5 89 THR B O 1
ATOM 2041 N N . HIS B 1 90 ? 5.492 19.281 12.188 1 97.38 90 HIS B N 1
ATOM 2042 C CA . HIS B 1 90 ? 6.645 20.156 12.383 1 97.38 90 HIS B CA 1
ATOM 2043 C C . HIS B 1 90 ? 7.008 20.266 13.859 1 97.38 90 HIS B C 1
ATOM 2045 O O . HIS B 1 90 ? 6.125 20.422 14.703 1 97.38 90 HIS B O 1
ATOM 2051 N N . PRO B 1 91 ? 8.305 20.25 14.141 1 97.19 91 PRO B N 1
ATOM 2052 C CA . PRO B 1 91 ? 8.727 20.25 15.547 1 97.19 91 PRO B CA 1
ATOM 2053 C C . PRO B 1 91 ? 8.164 21.422 16.328 1 97.19 91 PRO B C 1
ATOM 2055 O O . PRO B 1 91 ? 7.758 21.266 17.484 1 97.19 91 PRO B O 1
ATOM 2058 N N . ASP B 1 92 ? 8.07 22.547 15.75 1 97.06 92 ASP B N 1
ATOM 2059 C CA . ASP B 1 92 ? 7.625 23.766 16.422 1 97.06 92 ASP B CA 1
ATOM 2060 C C . ASP B 1 92 ? 6.129 23.703 16.734 1 97.06 92 ASP B C 1
ATOM 2062 O O . ASP B 1 92 ? 5.605 24.547 17.469 1 97.06 92 ASP B O 1
ATOM 2066 N N . TYR B 1 93 ? 5.445 22.75 16.188 1 97.12 93 TYR B N 1
ATOM 2067 C CA . TYR B 1 93 ? 3.992 22.719 16.312 1 97.12 93 TYR B CA 1
ATOM 2068 C C . TYR B 1 93 ? 3.547 21.438 17.016 1 97.12 93 TYR B C 1
ATOM 2070 O O . TYR B 1 93 ? 2.359 21.094 17.016 1 97.12 93 TYR B O 1
ATOM 2078 N N . ARG B 1 94 ? 4.469 20.656 17.531 1 95.12 94 ARG B N 1
ATOM 2079 C CA . ARG B 1 94 ? 4.141 19.391 18.172 1 95.12 94 ARG B CA 1
ATOM 2080 C C . ARG B 1 94 ? 3.416 19.625 19.5 1 95.12 94 ARG B C 1
ATOM 2082 O O . ARG B 1 94 ? 3.486 20.719 20.062 1 95.12 94 ARG B O 1
ATOM 2089 N N . GLY B 1 95 ? 2.609 18.609 19.875 1 92.94 95 GLY B N 1
ATOM 2090 C CA . GLY B 1 95 ? 1.912 18.656 21.156 1 92.94 95 GLY B CA 1
ATOM 2091 C C . GLY B 1 95 ? 0.614 19.438 21.094 1 92.94 95 GLY B C 1
ATOM 2092 O O . GLY B 1 95 ? 0.051 19.812 22.125 1 92.94 95 GLY B O 1
ATOM 2093 N N . LYS B 1 96 ? 0.101 19.734 19.938 1 94.62 96 LYS B N 1
ATOM 2094 C CA . LYS B 1 96 ? -1.097 20.562 19.797 1 94.62 96 LYS B CA 1
ATOM 2095 C C . LYS B 1 96 ? -2.297 19.719 19.391 1 94.62 96 LYS B C 1
ATOM 2097 O O . LYS B 1 96 ? -3.395 20.25 19.188 1 94.62 96 LYS B O 1
ATOM 2102 N N . GLY B 1 97 ? -2.045 18.422 19.156 1 93.88 97 GLY B N 1
ATOM 2103 C CA . GLY B 1 97 ? -3.145 17.531 18.828 1 93.88 97 GLY B CA 1
ATOM 2104 C C . GLY B 1 97 ? -3.473 17.5 17.359 1 93.88 97 GLY B C 1
ATOM 2105 O O . GLY B 1 97 ? -4.559 17.062 16.969 1 93.88 97 GLY B O 1
ATOM 2106 N N . PHE B 1 98 ? -2.588 17.922 16.516 1 96.44 98 PHE B N 1
ATOM 2107 C CA . PHE B 1 98 ? -2.859 18.047 15.086 1 96.44 98 PHE B CA 1
ATOM 2108 C C . PHE B 1 98 ? -3.07 16.672 14.453 1 96.44 98 PHE B C 1
ATOM 2110 O O . PHE B 1 98 ? -3.938 16.516 13.594 1 96.44 98 PHE B O 1
ATOM 2117 N N . VAL B 1 99 ? -2.355 15.703 14.875 1 94.19 99 VAL B N 1
ATOM 2118 C CA . VAL B 1 99 ? -2.48 14.375 14.297 1 94.19 99 VAL B CA 1
ATOM 2119 C C . VAL B 1 99 ? -3.865 13.805 14.594 1 94.19 99 VAL B C 1
ATOM 2121 O O . VAL B 1 99 ? -4.508 13.227 13.719 1 94.19 99 VAL B O 1
ATOM 2124 N N . ARG B 1 100 ? -4.293 14.008 15.781 1 93 100 ARG B N 1
ATOM 2125 C CA . ARG B 1 100 ? -5.633 13.562 16.141 1 93 100 ARG B CA 1
ATOM 2126 C C . ARG B 1 100 ? -6.691 14.25 15.297 1 93 100 ARG B C 1
ATOM 2128 O O . ARG B 1 100 ? -7.633 13.609 14.82 1 93 100 ARG B O 1
ATOM 2135 N N . GLU B 1 101 ? -6.578 15.492 15.141 1 95.06 101 GLU B N 1
ATOM 2136 C CA . GLU B 1 101 ? -7.512 16.266 14.328 1 95.06 101 GLU B CA 1
ATOM 2137 C C . GLU B 1 101 ? -7.523 15.781 12.883 1 95.06 101 GLU B C 1
ATOM 2139 O O . GLU B 1 101 ? -8.586 15.617 12.281 1 95.06 101 GLU B O 1
ATOM 2144 N N . LEU B 1 102 ? -6.379 15.617 12.336 1 96.56 102 LEU B N 1
ATOM 2145 C CA . LEU B 1 102 ? -6.246 15.133 10.961 1 96.56 102 LEU B CA 1
ATOM 2146 C C . LEU B 1 102 ? -6.875 13.75 10.805 1 96.56 102 LEU B C 1
ATOM 2148 O O . LEU B 1 102 ? -7.562 13.484 9.82 1 96.56 102 LEU B O 1
ATOM 2152 N N . MET B 1 103 ? -6.66 12.914 11.781 1 93.19 103 MET B N 1
ATOM 2153 C CA . MET B 1 103 ? -7.223 11.57 11.758 1 93.19 103 MET B CA 1
ATOM 2154 C C . MET B 1 103 ? -8.742 11.617 11.773 1 93.19 103 MET B C 1
ATOM 2156 O O . MET B 1 103 ? -9.406 10.828 11.086 1 93.19 103 MET B O 1
ATOM 2160 N N . GLU B 1 104 ? -9.289 12.477 12.555 1 93.25 104 GLU B N 1
ATOM 2161 C CA . GLU B 1 104 ? -10.734 12.633 12.586 1 93.25 104 GLU B CA 1
ATOM 2162 C C . GLU B 1 104 ? -11.281 13.078 11.234 1 93.25 104 GLU B C 1
ATOM 2164 O O . GLU B 1 104 ? -12.336 12.617 10.805 1 93.25 104 GLU B O 1
ATOM 2169 N N . LYS B 1 105 ? -10.594 13.969 10.648 1 95.19 105 LYS B N 1
ATOM 2170 C CA . LYS B 1 105 ? -10.992 14.398 9.312 1 95.19 105 LYS B CA 1
ATOM 2171 C C . LYS B 1 105 ? -10.969 13.242 8.328 1 95.19 105 LYS B C 1
ATOM 2173 O O . LYS B 1 105 ? -11.891 13.086 7.52 1 95.19 105 LYS B O 1
ATOM 2178 N N . ILE B 1 106 ? -9.93 12.438 8.328 1 94.81 106 ILE B N 1
ATOM 2179 C CA . ILE B 1 106 ? -9.797 11.281 7.445 1 94.81 106 ILE B CA 1
ATOM 2180 C C . ILE B 1 106 ? -10.945 10.312 7.688 1 94.81 106 ILE B C 1
ATOM 2182 O O . ILE B 1 106 ? -11.555 9.812 6.738 1 94.81 106 ILE B O 1
ATOM 2186 N N . LYS B 1 107 ? -11.211 10.055 8.945 1 90.88 107 LYS B N 1
ATOM 2187 C CA . LYS B 1 107 ? -12.305 9.148 9.289 1 90.88 107 LYS B CA 1
ATOM 2188 C C . LYS B 1 107 ? -13.617 9.617 8.664 1 90.88 107 LYS B C 1
ATOM 2190 O O . LYS B 1 107 ? -14.352 8.82 8.078 1 90.88 107 LYS B O 1
ATOM 2195 N N . SER B 1 108 ? -13.828 10.859 8.812 1 92 108 SER B N 1
ATOM 2196 C CA . SER B 1 108 ? -15.047 11.438 8.25 1 92 108 SER B CA 1
ATOM 2197 C C . SER B 1 108 ? -15.086 11.297 6.734 1 92 108 SER B C 1
ATOM 2199 O O . SER B 1 108 ? -16.094 10.906 6.164 1 92 108 SER B O 1
ATOM 2201 N N . ASP B 1 109 ? -14.023 11.609 6.094 1 92.56 109 ASP B N 1
ATOM 2202 C CA . ASP B 1 109 ? -13.953 11.539 4.637 1 92.56 109 ASP B CA 1
ATOM 2203 C C . ASP B 1 109 ? -14.141 10.109 4.145 1 92.56 109 ASP B C 1
ATOM 2205 O O . ASP B 1 109 ? -14.812 9.875 3.135 1 92.56 109 ASP B O 1
ATOM 2209 N N . VAL B 1 110 ? -13.445 9.188 4.777 1 90.31 110 VAL B N 1
ATOM 2210 C CA . VAL B 1 110 ? -13.516 7.785 4.383 1 90.31 110 VAL B CA 1
ATOM 2211 C C . VAL B 1 110 ? -14.945 7.281 4.52 1 90.31 110 VAL B C 1
ATOM 2213 O O . VAL B 1 110 ? -15.438 6.551 3.652 1 90.31 110 VAL B O 1
ATOM 2216 N N . LYS B 1 111 ? -15.617 7.617 5.57 1 87.44 111 LYS B N 1
ATOM 2217 C CA . LYS B 1 111 ? -17 7.219 5.766 1 87.44 111 LYS B CA 1
ATOM 2218 C C . LYS B 1 111 ? -17.891 7.758 4.648 1 87.44 111 LYS B C 1
ATOM 2220 O O . LYS B 1 111 ? -18.766 7.043 4.145 1 87.44 111 LYS B O 1
ATOM 2225 N N . ASP B 1 112 ? -17.656 8.945 4.316 1 87.38 112 ASP B N 1
ATOM 2226 C CA . ASP B 1 112 ? -18.422 9.578 3.252 1 87.38 112 ASP B CA 1
ATOM 2227 C C . ASP B 1 112 ? -18.188 8.891 1.912 1 87.38 112 ASP B C 1
ATOM 2229 O O . ASP B 1 112 ? -19.109 8.719 1.118 1 87.38 112 ASP B O 1
ATOM 2233 N N . LEU B 1 113 ? -16.969 8.531 1.653 1 83.38 113 LEU B N 1
ATOM 2234 C CA . LEU B 1 113 ? -16.609 7.867 0.408 1 83.38 113 LEU B CA 1
ATOM 2235 C C . LEU B 1 113 ? -17.297 6.508 0.298 1 83.38 113 LEU B C 1
ATOM 2237 O O . LEU B 1 113 ? -17.812 6.156 -0.763 1 83.38 113 LEU B O 1
ATOM 2241 N N . VAL B 1 114 ? -17.266 5.758 1.319 1 80.44 114 VAL B N 1
ATOM 2242 C CA . VAL B 1 114 ? -17.812 4.406 1.315 1 80.44 114 VAL B CA 1
ATOM 2243 C C . VAL B 1 114 ? -19.344 4.465 1.205 1 80.44 114 VAL B C 1
ATOM 2245 O O . VAL B 1 114 ? -19.953 3.645 0.519 1 80.44 114 VAL B O 1
ATOM 2248 N N . LYS B 1 115 ? -19.938 5.371 1.845 1 77.12 115 LYS B N 1
ATOM 2249 C CA . LYS B 1 115 ? -21.375 5.566 1.729 1 77.12 115 LYS B CA 1
ATOM 2250 C C . LYS B 1 115 ? -21.781 5.844 0.284 1 77.12 115 LYS B C 1
ATOM 2252 O O . LYS B 1 115 ? -22.797 5.324 -0.193 1 77.12 115 LYS B O 1
ATOM 2257 N N . LYS B 1 116 ? -21.078 6.602 -0.32 1 75.38 116 LYS B N 1
ATOM 2258 C CA . LYS B 1 116 ? -21.391 6.953 -1.703 1 75.38 116 LYS B CA 1
ATOM 2259 C C . LYS B 1 116 ? -21.266 5.738 -2.619 1 75.38 116 LYS B C 1
ATOM 2261 O O . LYS B 1 116 ? -22.047 5.586 -3.562 1 75.38 116 LYS B O 1
ATOM 2266 N N . GLU B 1 117 ? -20.266 4.934 -2.432 1 70.88 117 GLU B N 1
ATOM 2267 C CA . GLU B 1 117 ? -20.016 3.766 -3.27 1 70.88 117 GLU B CA 1
ATOM 2268 C C . GLU B 1 117 ? -21.078 2.695 -3.064 1 70.88 117 GLU B C 1
ATOM 2270 O O . GLU B 1 117 ? -21.484 2.023 -4.016 1 70.88 117 GLU B O 1
ATOM 2275 N N . ASN B 1 118 ? -21.359 2.324 -1.857 1 65.38 118 ASN B N 1
ATOM 2276 C CA . ASN B 1 118 ? -22.328 1.276 -1.562 1 65.38 118 ASN B CA 1
ATOM 2277 C C . ASN B 1 118 ? -23.766 1.767 -1.764 1 65.38 118 ASN B C 1
ATOM 2279 O O . ASN B 1 118 ? -24.703 0.995 -1.622 1 65.38 118 ASN B O 1
ATOM 2283 N N . GLY B 1 119 ? -23.859 2.811 -2.326 1 59.56 119 GLY B N 1
ATOM 2284 C CA . GLY B 1 119 ? -25.203 3.379 -2.385 1 59.56 119 GLY B CA 1
ATOM 2285 C C . GLY B 1 119 ? -25.734 3.77 -1.024 1 59.56 119 GLY B C 1
ATOM 2286 O O . GLY B 1 119 ? -25.219 3.33 0.005 1 59.56 119 GLY B O 1
ATOM 2287 N N . GLU B 1 120 ? -26.594 4.945 -0.981 1 52.22 120 GLU B N 1
ATOM 2288 C CA . GLU B 1 120 ? -27.234 5.457 0.226 1 52.22 120 GLU B CA 1
ATOM 2289 C C . GLU B 1 120 ? -27.734 4.32 1.114 1 52.22 120 GLU B C 1
ATOM 2291 O O . GLU B 1 120 ? -27.859 4.484 2.33 1 52.22 120 GLU B O 1
ATOM 2296 N N . ASN B 1 121 ? -28.188 3.344 0.54 1 45.53 121 ASN B N 1
ATOM 2297 C CA . ASN B 1 121 ? -28.812 2.246 1.272 1 45.53 121 ASN B CA 1
ATOM 2298 C C . ASN B 1 121 ? -27.766 1.248 1.776 1 45.53 121 ASN B C 1
ATOM 2300 O O . ASN B 1 121 ? -28.109 0.149 2.211 1 45.53 121 ASN B O 1
ATOM 2304 N N . GLY B 1 122 ? -26.641 1.351 1.385 1 48.5 122 GLY B N 1
ATOM 2305 C CA . GLY B 1 122 ? -25.656 0.377 1.835 1 48.5 122 GLY B CA 1
ATOM 2306 C C . GLY B 1 122 ? -25.516 0.333 3.344 1 48.5 122 GLY B C 1
ATOM 2307 O O . GLY B 1 122 ? -25.891 1.28 4.039 1 48.5 122 GLY B O 1
ATOM 2308 N N . ASN B 1 123 ? -25.578 -0.765 4.02 1 47.69 123 ASN B N 1
ATOM 2309 C CA . ASN B 1 123 ? -25.578 -0.948 5.469 1 47.69 123 ASN B CA 1
ATOM 2310 C C . ASN B 1 123 ? -24.562 -0.047 6.152 1 47.69 123 ASN B C 1
ATOM 2312 O O . ASN B 1 123 ? -23.359 -0.137 5.875 1 47.69 123 ASN B O 1
ATOM 2316 N N . GLU B 1 124 ? -24.953 1.104 6.598 1 50.84 124 GLU B N 1
ATOM 2317 C CA . GLU B 1 124 ? -24.297 2.057 7.488 1 50.84 124 GLU B CA 1
ATOM 2318 C C . GLU B 1 124 ? -23.234 1.369 8.344 1 50.84 124 GLU B C 1
ATOM 2320 O O . GLU B 1 124 ? -22.391 2.035 8.945 1 50.84 124 GLU B O 1
ATOM 2325 N N . ASN B 1 125 ? -23.406 0.093 8.562 1 52.09 125 ASN B N 1
ATOM 2326 C CA . ASN B 1 125 ? -22.594 -0.609 9.555 1 52.09 125 ASN B CA 1
ATOM 2327 C C . ASN B 1 125 ? -21.312 -1.142 8.945 1 52.09 125 ASN B C 1
ATOM 2329 O O . ASN B 1 125 ? -20.656 -2.006 9.531 1 52.09 125 ASN B O 1
ATOM 2333 N N . ASN B 1 126 ? -21.078 -0.796 7.684 1 61.84 126 ASN B N 1
ATOM 2334 C CA . ASN B 1 126 ? -19.891 -1.443 7.145 1 61.84 126 ASN B CA 1
ATOM 2335 C C . ASN B 1 126 ? -18.609 -0.78 7.652 1 61.84 126 ASN B C 1
ATOM 2337 O O . ASN B 1 126 ? -18.344 0.376 7.324 1 61.84 126 ASN B O 1
ATOM 2341 N N . GLN B 1 127 ? -18.062 -1.305 8.734 1 77.12 127 GLN B N 1
ATOM 2342 C CA . GLN B 1 127 ? -16.812 -0.875 9.336 1 77.12 127 GLN B CA 1
ATOM 2343 C C . GLN B 1 127 ? -15.672 -0.911 8.32 1 77.12 127 GLN B C 1
ATOM 2345 O O . GLN B 1 127 ? -15.594 -1.825 7.496 1 77.12 127 GLN B O 1
ATOM 2350 N N . ILE B 1 128 ? -15.125 0.254 8.148 1 85.88 128 ILE B N 1
ATOM 2351 C CA . ILE B 1 128 ? -13.953 0.412 7.297 1 85.88 128 ILE B CA 1
ATOM 2352 C C . ILE B 1 128 ? -12.68 0.261 8.133 1 85.88 128 ILE B C 1
ATOM 2354 O O . ILE B 1 128 ? -12.555 0.875 9.195 1 85.88 128 ILE B O 1
ATOM 2358 N N . SER B 1 129 ? -11.852 -0.58 7.637 1 89.75 129 SER B N 1
ATOM 2359 C CA . SER B 1 129 ? -10.578 -0.76 8.328 1 89.75 129 SER B CA 1
ATOM 2360 C C . SER B 1 129 ? -9.539 0.243 7.836 1 89.75 129 SER B C 1
ATOM 2362 O O . SER B 1 129 ? -9.242 0.306 6.641 1 89.75 129 SER B O 1
ATOM 2364 N N . LEU B 1 130 ? -9.133 1.055 8.719 1 92.56 130 LEU B N 1
ATOM 2365 C CA . LEU B 1 130 ? -7.98 1.908 8.453 1 92.56 130 LEU B CA 1
ATOM 2366 C C . LEU B 1 130 ? -6.691 1.249 8.938 1 92.56 130 LEU B C 1
ATOM 2368 O O . LEU B 1 130 ? -6.617 0.792 10.078 1 92.56 130 LEU B O 1
ATOM 2372 N N . GLU B 1 131 ? -5.688 1.25 8.078 1 91.62 131 GLU B N 1
ATOM 2373 C CA . GLU B 1 131 ? -4.457 0.546 8.422 1 91.62 131 GLU B CA 1
ATOM 2374 C C . GLU B 1 131 ? -3.27 1.502 8.461 1 91.62 131 GLU B C 1
ATOM 2376 O O . GLU B 1 131 ? -3.289 2.553 7.816 1 91.62 131 GLU B O 1
ATOM 2381 N N . LEU B 1 132 ? -2.295 1.086 9.273 1 89.38 132 LEU B N 1
ATOM 2382 C CA . LEU B 1 132 ? -1.02 1.785 9.383 1 89.38 132 LEU B CA 1
ATOM 2383 C C . LEU B 1 132 ? 0.147 0.819 9.211 1 89.38 132 LEU B C 1
ATOM 2385 O O . LEU B 1 132 ? 0.102 -0.31 9.703 1 89.38 132 LEU B O 1
ATOM 2389 N N . TYR B 1 133 ? 1.128 1.347 8.508 1 83.5 133 TYR B N 1
ATOM 2390 C CA . TYR B 1 133 ? 2.395 0.634 8.367 1 83.5 133 TYR B CA 1
ATOM 2391 C C . TYR B 1 133 ? 3.527 1.407 9.031 1 83.5 133 TYR B C 1
ATOM 2393 O O . TYR B 1 133 ? 4.074 2.344 8.445 1 83.5 133 TYR B O 1
ATOM 2401 N N . CYS B 1 134 ? 3.852 1.012 10.188 1 77.25 134 CYS B N 1
ATOM 2402 C CA . CYS B 1 134 ? 4.652 1.895 11.031 1 77.25 134 CYS B CA 1
ATOM 2403 C C . CYS B 1 134 ? 5.855 1.158 11.602 1 77.25 134 CYS B C 1
ATOM 2405 O O . CYS B 1 134 ? 5.902 -0.073 11.586 1 77.25 134 CYS B O 1
ATOM 2407 N N . LYS B 1 135 ? 6.758 2.027 12.047 1 78.31 135 LYS B N 1
ATOM 2408 C CA . LYS B 1 135 ? 7.906 1.523 12.797 1 78.31 135 LYS B CA 1
ATOM 2409 C C . LYS B 1 135 ? 7.562 1.339 14.273 1 78.31 135 LYS B C 1
ATOM 2411 O O . LYS B 1 135 ? 6.613 1.946 14.773 1 78.31 135 LYS B O 1
ATOM 2416 N N . GLN B 1 136 ? 8.352 0.508 14.875 1 78.44 136 GLN B N 1
ATOM 2417 C CA . GLN B 1 136 ? 8.109 0.164 16.266 1 78.44 136 GLN B CA 1
ATOM 2418 C C . GLN B 1 136 ? 8.148 1.404 17.156 1 78.44 136 GLN B C 1
ATOM 2420 O O . GLN B 1 136 ? 7.406 1.5 18.141 1 78.44 136 GLN B O 1
ATOM 2425 N N . GLU B 1 137 ? 8.906 2.379 16.75 1 79.19 137 GLU B N 1
ATOM 2426 C CA . GLU B 1 137 ? 9.109 3.572 17.578 1 79.19 137 GLU B CA 1
ATOM 2427 C C . GLU B 1 137 ? 7.832 4.395 17.672 1 79.19 137 GLU B C 1
ATOM 2429 O O . GLU B 1 137 ? 7.656 5.164 18.625 1 79.19 137 GLU B O 1
ATOM 2434 N N . THR B 1 138 ? 6.914 4.285 16.766 1 79.56 138 THR B N 1
ATOM 2435 C CA . THR B 1 138 ? 5.707 5.105 16.75 1 79.56 138 THR B CA 1
ATOM 2436 C C . THR B 1 138 ? 4.508 4.32 17.266 1 79.56 138 THR B C 1
ATOM 2438 O O . THR B 1 138 ? 3.377 4.812 17.234 1 79.56 138 THR B O 1
ATOM 2441 N N . LYS B 1 139 ? 4.688 3.164 17.734 1 83.25 139 LYS B N 1
ATOM 2442 C CA . LYS B 1 139 ? 3.625 2.264 18.172 1 83.25 139 LYS B CA 1
ATOM 2443 C C . LYS B 1 139 ? 2.752 2.924 19.234 1 83.25 139 LYS B C 1
ATOM 2445 O O . LYS B 1 139 ? 1.522 2.85 19.172 1 83.25 139 LYS B O 1
ATOM 2450 N N . GLY B 1 140 ? 3.365 3.568 20.234 1 83.19 140 GLY B N 1
ATOM 2451 C CA . GLY B 1 140 ? 2.631 4.199 21.312 1 83.19 140 GLY B CA 1
ATOM 2452 C C . GLY B 1 140 ? 1.657 5.262 20.844 1 83.19 140 GLY B C 1
ATOM 2453 O O . GLY B 1 140 ? 0.53 5.344 21.328 1 83.19 140 GLY B O 1
ATOM 2454 N N . LEU B 1 141 ? 2.033 6.07 19.922 1 82 141 LEU B N 1
ATOM 2455 C CA . LEU B 1 141 ? 1.184 7.113 19.359 1 82 141 LEU B CA 1
ATOM 2456 C C . LEU B 1 141 ? -0.072 6.516 18.734 1 82 141 LEU B C 1
ATOM 2458 O O . LEU B 1 141 ? -1.183 6.988 19 1 82 141 LEU B O 1
ATOM 2462 N N . TYR B 1 142 ? 0.049 5.465 18.016 1 87.44 142 TYR B N 1
ATOM 2463 C CA . TYR B 1 142 ? -1.069 4.906 17.266 1 87.44 142 TYR B CA 1
ATOM 2464 C C . TYR B 1 142 ? -1.987 4.098 18.172 1 87.44 142 TYR B C 1
ATOM 2466 O O . TYR B 1 142 ? -3.197 4.027 17.938 1 87.44 142 TYR B O 1
ATOM 2474 N N . GLU B 1 143 ? -1.381 3.545 19.172 1 88.56 143 GLU B N 1
ATOM 2475 C CA . GLU B 1 143 ? -2.223 2.908 20.188 1 88.56 143 GLU B CA 1
ATOM 2476 C C . GLU B 1 143 ? -3.15 3.924 20.844 1 88.56 143 GLU B C 1
ATOM 2478 O O . GLU B 1 143 ? -4.332 3.643 21.062 1 88.56 143 GLU B O 1
ATOM 2483 N N . LYS B 1 144 ? -2.621 5.055 21.156 1 87.69 144 LYS B N 1
ATOM 2484 C CA . LYS B 1 144 ? -3.408 6.125 21.766 1 87.69 144 LYS B CA 1
ATOM 2485 C C . LYS B 1 144 ? -4.504 6.602 20.812 1 87.69 144 LYS B C 1
ATOM 2487 O O . LYS B 1 144 ? -5.562 7.059 21.25 1 87.69 144 LYS B O 1
ATOM 2492 N N . LEU B 1 145 ? -4.25 6.469 19.578 1 87.56 145 LEU B N 1
ATOM 2493 C CA . LEU B 1 145 ? -5.223 6.883 18.578 1 87.56 145 LEU B CA 1
ATOM 2494 C C . LEU B 1 145 ? -6.238 5.773 18.312 1 87.56 145 LEU B C 1
ATOM 2496 O O . LEU B 1 145 ? -7.125 5.926 17.469 1 87.56 145 LEU B O 1
ATOM 2500 N N . GLY B 1 146 ? -6.09 4.625 18.953 1 90.19 146 GLY B N 1
ATOM 2501 C CA . GLY B 1 146 ? -7.086 3.568 18.875 1 90.19 146 GLY B CA 1
ATOM 2502 C C . GLY B 1 146 ? -6.723 2.465 17.906 1 90.19 146 GLY B C 1
ATOM 2503 O O . GLY B 1 146 ? -7.551 1.613 17.578 1 90.19 146 GLY B O 1
ATOM 2504 N N . PHE B 1 147 ? -5.5 2.484 17.406 1 92.44 147 PHE B N 1
ATOM 2505 C CA . PHE B 1 147 ? -5.055 1.414 16.531 1 92.44 147 PHE B CA 1
ATOM 2506 C C . PHE B 1 147 ? -4.566 0.215 17.328 1 92.44 147 PHE B C 1
ATOM 2508 O O . PHE B 1 147 ? -4.059 0.372 18.438 1 92.44 147 PHE B O 1
ATOM 2515 N N . GLN B 1 148 ? -4.781 -0.926 16.719 1 91.5 148 GLN B N 1
ATOM 2516 C CA . GLN B 1 148 ? -4.305 -2.168 17.312 1 91.5 148 GLN B CA 1
ATOM 2517 C C . GLN B 1 148 ? -3.381 -2.918 16.359 1 91.5 148 GLN B C 1
ATOM 2519 O O . GLN B 1 148 ? -3.676 -3.039 15.164 1 91.5 148 GLN B O 1
ATOM 2524 N N . GLU B 1 149 ? -2.289 -3.408 16.906 1 88.81 149 GLU B N 1
ATOM 2525 C CA . GLU B 1 149 ? -1.352 -4.172 16.094 1 88.81 149 GLU B CA 1
ATOM 2526 C C . GLU B 1 149 ? -1.979 -5.477 15.609 1 88.81 149 GLU B C 1
ATOM 2528 O O . GLU B 1 149 ? -2.6 -6.203 16.391 1 88.81 149 GLU B O 1
ATOM 2533 N N . ASP B 1 150 ? -1.86 -5.762 14.352 1 85.75 150 ASP B N 1
ATOM 2534 C CA . ASP B 1 150 ? -2.471 -6.98 13.836 1 85.75 150 ASP B CA 1
ATOM 2535 C C . ASP B 1 150 ? -1.581 -7.637 12.781 1 85.75 150 ASP B C 1
ATOM 2537 O O . ASP B 1 150 ? -2.045 -8.469 12 1 85.75 150 ASP B O 1
ATOM 2541 N N . GLY B 1 151 ? -0.341 -7.25 12.695 1 87.25 151 GLY B N 1
ATOM 2542 C CA . GLY B 1 151 ? 0.577 -7.859 11.742 1 87.25 151 GLY B CA 1
ATOM 2543 C C . GLY B 1 151 ? 1.963 -7.242 11.773 1 87.25 151 GLY B C 1
ATOM 2544 O O . GLY B 1 151 ? 2.279 -6.457 12.672 1 87.25 151 GLY B O 1
ATOM 2545 N N . PHE B 1 152 ? 2.797 -7.691 10.812 1 88.19 152 PHE B N 1
ATOM 2546 C CA . PHE B 1 152 ? 4.16 -7.18 10.773 1 88.19 152 PHE B CA 1
ATOM 2547 C C . PHE B 1 152 ? 4.562 -6.824 9.352 1 88.19 152 PHE B C 1
ATOM 2549 O O . PHE B 1 152 ? 3.92 -7.258 8.391 1 88.19 152 PHE B O 1
ATOM 2556 N N . ILE B 1 153 ? 5.555 -5.988 9.32 1 89.12 153 ILE B N 1
ATOM 2557 C CA . ILE B 1 153 ? 6.156 -5.609 8.047 1 89.12 153 ILE B CA 1
ATOM 2558 C C . ILE B 1 153 ? 7.535 -6.258 7.918 1 89.12 153 ILE B C 1
ATOM 2560 O O . ILE B 1 153 ? 8.312 -6.277 8.875 1 89.12 153 ILE B O 1
ATOM 2564 N N . ALA B 1 154 ? 7.746 -6.898 6.777 1 90.56 154 ALA B N 1
ATOM 2565 C CA . ALA B 1 154 ? 9.055 -7.477 6.48 1 90.56 154 ALA B CA 1
ATOM 2566 C C . ALA B 1 154 ? 9.594 -6.957 5.152 1 90.56 154 ALA B C 1
ATOM 2568 O O . ALA B 1 154 ? 8.82 -6.637 4.246 1 90.56 154 ALA B O 1
ATOM 2569 N N . SER B 1 155 ? 10.906 -6.809 5.133 1 91.25 155 SER B N 1
ATOM 2570 C CA . SER B 1 155 ? 11.523 -6.301 3.91 1 91.25 155 SER B CA 1
ATOM 2571 C C . SER B 1 155 ? 12.789 -7.078 3.561 1 91.25 155 SER B C 1
ATOM 2573 O O . SER B 1 155 ? 13.352 -7.77 4.41 1 91.25 155 SER B O 1
ATOM 2575 N N . LYS B 1 156 ? 13.125 -7.078 2.32 1 90.44 156 LYS B N 1
ATOM 2576 C CA . LYS B 1 156 ? 14.352 -7.656 1.778 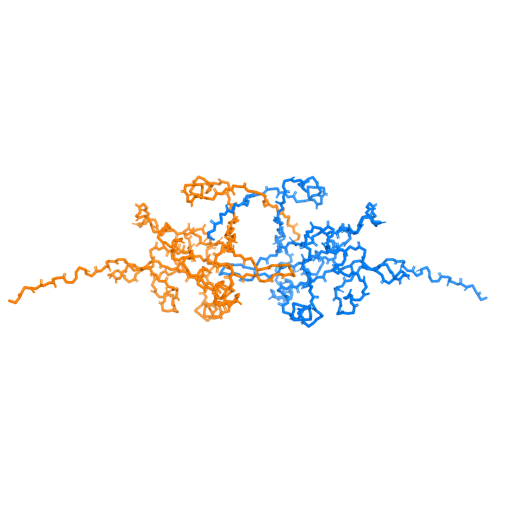1 90.44 156 LYS B CA 1
ATOM 2577 C C . LYS B 1 156 ? 14.898 -6.805 0.64 1 90.44 156 LYS B C 1
ATOM 2579 O O . LYS B 1 156 ? 14.148 -6.316 -0.201 1 90.44 156 LYS B O 1
ATOM 2584 N N . TYR B 1 157 ? 16.219 -6.586 0.677 1 87.5 157 TYR B N 1
ATOM 2585 C CA . TYR B 1 157 ? 16.859 -5.848 -0.409 1 87.5 157 TYR B CA 1
ATOM 2586 C C . TYR B 1 157 ? 17.234 -6.781 -1.555 1 87.5 157 TYR B C 1
ATOM 2588 O O . TYR B 1 157 ? 17.734 -7.887 -1.326 1 87.5 157 TYR B O 1
ATOM 2596 N N . VAL B 1 158 ? 16.875 -6.391 -2.719 1 82.81 158 VAL B N 1
ATOM 2597 C CA . VAL B 1 158 ? 17.203 -7.203 -3.887 1 82.81 158 VAL B CA 1
ATOM 2598 C C . VAL B 1 158 ? 17.969 -6.363 -4.906 1 82.81 158 VAL B C 1
ATOM 2600 O O . VAL B 1 158 ? 17.828 -5.137 -4.941 1 82.81 158 VAL B O 1
#

pLDDT: mean 85.68, std 14.73, range [37.19, 98.56]

Secondary structure (DSSP, 8-state):
---------SEEEEE--GGGGGGTHHHHHHTTS------HHHHHHHHHH-SEEEEEEEETTTTEEEEEEEEEEEE-SS-EEEEEEEEEE-GGGTTSSHHHHHHHHHHHHHHHHHHHHS-TTS-TT-PPEEEEEE-GGGHHHHHHTT-EEEEEEEEEE-/---------SEEEEE--GGGGGGTHHHHHHTTS------HHHHHHHHHH-SEEEEEEEETTTTEEEEEEEEEEEE-SS-EEEEEEEEEE-GGGTTSSHHHHHHHHHHHHHHHHHHHHS-TTS-TT-PPEEEEEE-GGGHHHHHHTT-EEEEEEEEEE-

Organism: Paramecium tetraurelia (NCBI:txid5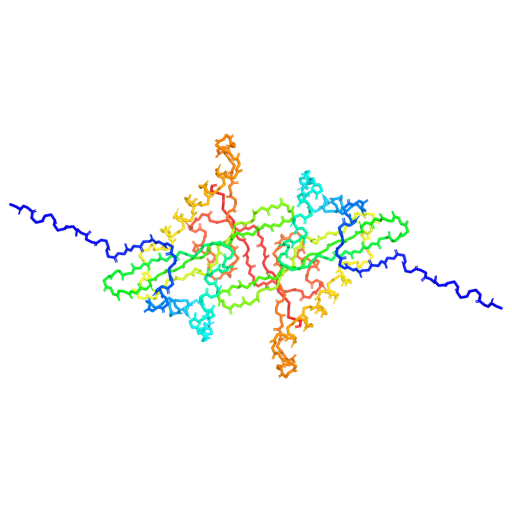888)

Radius of gyration: 22.82 Å; Cα contacts (8 Å, |Δi|>4): 502; chains: 2; bounding box: 53×88×57 Å

Nearest PDB structures (foldseek):
  6yug-assembly1_B  TM=7.596E-01  e=5.431E-08  Cryptosporidium parvum Iowa II
  7n1l-assembly4_F  TM=7.041E-01  e=3.252E-05  Brucella abortus 2308
  9evq-assembly1_B  TM=6.312E-01  e=1.159E-03  Trypanosoma brucei brucei TREU927
  4ua3-assembly1_A  TM=5.334E-01  e=7.140E-03  Schizosaccharomyces pombe 972h-
  4ua3-assembly2_B  TM=5.693E-01  e=1.423E-02  Schizosaccharomyces pombe 972h-

InterPro domains:
  IPR000182 GNAT domain [PF13508] (52-149)
  IPR000182 GNAT domain [PS51186] (11-158)
  IPR016181 Acyl-CoA N-acyltransferase [SSF55729] (12-150)
  IPR039143 Glucosamine 6-phosphate N-acetyltransferase-like [PTHR13355] (6-148)

Sequence (316 aa):
MENQTQVQQQFICRKLELEDYQKGFLLCLSYLTKTPDLPFEKFKEIYNNYPGCVYVVEDVQAKLIASTISLVIEQNIFETKYYIENVVTHPDYRGKGFVRELMEKIKSDVKDLVKKENGENGNENNQISLELYCKQETKGLYEKLGFQEDGFIASKYVMENQTQVQQQFICRKLELEDYQKGFLLCLSYLTKTPDLPFEKFKEIYNNYPGCVYVVEDVQAKLIASTISLVIEQNIFETKYYIENVVTHPDYRGKGFVRELMEKIKSDVKDLVKKENGENGNENNQISLELYCKQETKGLYEKLGFQEDGFIASKYV

Solvent-accessible surface area (backbone atoms only — not comparable to full-atom values): 17849 Å² total; per-residue (Å²): 132,81,79,73,71,72,78,69,68,54,62,48,79,44,70,65,54,79,72,36,65,78,17,38,41,61,60,28,49,39,76,67,44,87,57,68,92,68,54,67,68,56,46,50,50,46,66,75,62,50,54,61,50,45,35,31,31,31,30,60,82,77,52,32,39,35,30,37,38,28,42,37,51,44,76,55,97,77,45,77,44,37,32,48,44,72,73,35,58,24,80,94,53,58,92,71,54,61,67,60,55,51,49,53,52,49,52,51,52,52,52,53,52,51,41,62,72,55,34,89,78,36,68,89,74,67,66,42,60,40,33,36,75,40,47,70,88,51,45,68,64,41,43,75,73,58,34,40,80,72,32,32,25,27,37,33,75,88,131,83,78,74,72,71,77,69,68,56,61,47,80,43,69,65,53,78,69,36,64,78,17,40,40,62,60,28,49,40,77,65,44,88,57,67,92,68,54,67,69,58,46,50,50,47,66,76,62,49,56,60,49,46,34,31,30,31,31,59,83,76,52,31,39,36,29,36,38,30,41,37,51,44,76,55,98,76,46,76,42,37,34,49,45,73,73,34,55,25,80,95,54,56,92,70,54,60,67,60,52,53,50,52,52,49,54,52,50,51,52,53,52,52,41,63,71,55,34,90,78,37,69,86,74,65,66,42,59,41,32,37,77,41,48,72,88,52,46,66,62,42,44,76,73,58,36,40,78,72,31,32,26,28,36,35,76,89